Protein AF-A0A916JM74-F1 (afdb_monomer_lite)

Radius of gyration: 15.78 Å; chains: 1; bounding box: 37×36×41 Å

Organism: NCBI:txid2829795

Sequence (195 aa):
MSRADELILQVLNQLNLQNETFETKYNQINEIVNSLQAINNQAAIHQKTTGTISERLCEFGLQAAVPNFYKKIGNDWNWMADFSIYGHPFNLLISVKSFKAKERLIVSGSGNNLSPTIGWGLFNDPDEWTLDRVKSYLYRSFVAIYMPISLYTQLAQPVRELKNINGNLFIRDLGLFIQDLRKATQNNSIDISSI

Secondary structure (DSSP, 8-state):
--HHHHHHHHHHHHTT-TTS-HHHHHHTHHHHHHHHHHHHHHSPPPHHHHHHHHHHHHHHHHHHH-TTSEEEPPGGGTTT-SEEE-EESSPEEEEEE-TT-TTTSTTTS-S-TTS-EEEEE----GGG--HHHHHHHHTTTEEEEEE-HHHHTTS-HHHHT-B-TTSSBSEEEGGGHHHHHHHHEETTEEEGGG-

Foldseek 3Di:
DDPLVVLLCVLCVVVVNNPPALVVVLLCVLSSLVSSVVVCVVPNDDQVSQQVNQLVSVVSLCCLAQVPFKDQDDPVCVQAAGMWGAAPPAIEGEHTDGAPCLPSLLSNQQLDLNHAYEYEYAHDDLVSQDPVNLVSVLSSNYQAYEYAPVNLVVHDPSSQCDHHPLRHGRYYYSSCSNVQSNQQDDPSHGHSSSD

pLDDT: mean 91.26, std 9.62, range [53.03, 98.5]

Structure (mmCIF, N/CA/C/O backbone):
data_AF-A0A916JM74-F1
#
_entry.id   AF-A0A916JM74-F1
#
loop_
_atom_site.group_PDB
_atom_site.id
_atom_site.type_symbol
_atom_site.label_atom_id
_atom_site.label_alt_id
_atom_site.label_comp_id
_atom_site.label_asym_id
_atom_site.label_entity_id
_atom_site.label_seq_id
_atom_site.pdbx_PDB_ins_code
_atom_site.Cartn_x
_atom_site.Cartn_y
_atom_site.Cartn_z
_atom_site.occupancy
_atom_site.B_iso_or_equiv
_atom_site.auth_seq_id
_atom_site.auth_comp_id
_atom_site.auth_asym_id
_atom_site.auth_atom_id
_atom_site.pdbx_PDB_model_num
ATOM 1 N N . MET A 1 1 ? 22.106 6.476 -7.915 1.00 75.50 1 MET A N 1
ATOM 2 C CA . MET A 1 1 ? 20.739 6.077 -8.310 1.00 75.50 1 MET A CA 1
ATOM 3 C C . MET A 1 1 ? 20.672 4.562 -8.226 1.00 75.50 1 MET A C 1
ATOM 5 O O . MET A 1 1 ? 21.623 3.928 -8.664 1.00 75.50 1 MET A O 1
ATOM 9 N N . SER A 1 2 ? 19.673 3.984 -7.555 1.00 93.88 2 SER A N 1
ATOM 10 C CA . SER A 1 2 ? 19.576 2.524 -7.416 1.00 93.88 2 SER A CA 1
ATOM 11 C C . SER A 1 2 ? 18.920 1.890 -8.646 1.00 93.88 2 SER A C 1
ATOM 13 O O . SER A 1 2 ? 18.185 2.556 -9.372 1.00 93.88 2 SER A O 1
ATOM 15 N N . ARG A 1 3 ? 19.101 0.575 -8.838 1.00 95.00 3 ARG A N 1
ATOM 16 C CA . ARG A 1 3 ? 18.407 -0.172 -9.903 1.00 95.00 3 ARG A CA 1
ATOM 17 C C . ARG A 1 3 ? 16.878 -0.069 -9.806 1.00 95.00 3 ARG A C 1
ATOM 19 O O . ARG A 1 3 ? 16.193 -0.133 -10.819 1.00 95.00 3 ARG A O 1
ATOM 26 N N . ALA A 1 4 ? 16.341 0.074 -8.593 1.00 95.88 4 ALA A N 1
ATOM 27 C CA . ALA A 1 4 ? 14.913 0.294 -8.386 1.00 95.88 4 ALA A CA 1
ATOM 28 C C . ALA A 1 4 ? 14.480 1.665 -8.923 1.00 95.88 4 ALA A C 1
ATOM 30 O O . ALA A 1 4 ? 13.485 1.746 -9.636 1.00 95.88 4 ALA A O 1
ATOM 31 N N . ASP A 1 5 ? 15.260 2.713 -8.637 1.00 96.81 5 ASP A N 1
ATOM 32 C CA . ASP A 1 5 ? 14.980 4.072 -9.112 1.00 96.81 5 ASP A CA 1
ATOM 33 C C . ASP A 1 5 ? 15.064 4.155 -10.645 1.00 96.81 5 ASP A C 1
ATOM 35 O O . ASP A 1 5 ? 14.227 4.800 -11.266 1.00 96.81 5 ASP A O 1
ATOM 39 N N . GLU A 1 6 ? 16.018 3.452 -11.268 1.00 97.38 6 GLU A N 1
ATOM 40 C CA . GLU A 1 6 ? 16.124 3.345 -12.732 1.00 97.38 6 GLU A CA 1
ATOM 41 C C . GLU A 1 6 ? 14.874 2.727 -13.366 1.00 97.38 6 GLU A C 1
ATOM 43 O O . GLU A 1 6 ? 14.354 3.254 -14.346 1.00 97.38 6 GLU A O 1
ATOM 48 N N . LEU A 1 7 ? 14.386 1.614 -12.808 1.00 97.12 7 LEU A N 1
ATOM 49 C CA . LEU A 1 7 ? 13.206 0.915 -13.319 1.00 97.12 7 LEU A CA 1
ATOM 50 C C . LEU A 1 7 ? 11.933 1.744 -13.136 1.00 97.12 7 LEU A C 1
ATOM 52 O O . LEU A 1 7 ? 11.112 1.817 -14.048 1.00 97.12 7 LEU A O 1
ATOM 56 N N . ILE A 1 8 ? 11.784 2.403 -11.983 1.00 97.44 8 ILE A N 1
ATOM 57 C CA . ILE A 1 8 ? 10.672 3.329 -11.751 1.00 97.44 8 ILE A CA 1
ATOM 58 C C . ILE A 1 8 ? 10.752 4.487 -12.745 1.00 97.44 8 ILE A C 1
ATOM 60 O O . ILE A 1 8 ? 9.759 4.780 -13.399 1.00 97.44 8 ILE A O 1
ATOM 64 N N . LEU A 1 9 ? 11.917 5.117 -12.913 1.00 97.88 9 LEU A N 1
ATOM 65 C CA . LEU A 1 9 ? 12.088 6.228 -13.848 1.00 97.88 9 LEU A CA 1
ATOM 66 C C . LEU A 1 9 ? 11.805 5.808 -15.296 1.00 97.88 9 LEU A C 1
ATOM 68 O O . LEU A 1 9 ? 11.163 6.557 -16.028 1.00 97.88 9 LEU A O 1
ATOM 72 N N . GLN A 1 10 ? 12.230 4.609 -15.701 1.00 97.56 10 GLN A N 1
ATOM 73 C CA . GLN A 1 10 ? 11.907 4.041 -17.009 1.00 97.56 10 GLN A CA 1
ATOM 74 C C . GLN A 1 10 ? 10.389 3.964 -17.221 1.00 97.56 10 GLN A C 1
ATOM 76 O O . GLN A 1 10 ? 9.899 4.457 -18.236 1.00 97.56 10 GLN A O 1
ATOM 81 N N . VAL A 1 11 ? 9.650 3.393 -16.266 1.00 98.06 11 VAL A N 1
ATOM 82 C CA . VAL A 1 11 ? 8.184 3.271 -16.348 1.00 98.06 11 VAL A CA 1
ATOM 83 C C . VAL A 1 11 ? 7.506 4.640 -16.309 1.00 98.06 11 VAL A C 1
ATOM 85 O O . VAL A 1 11 ? 6.616 4.908 -17.109 1.00 98.06 11 VAL A O 1
ATOM 88 N N . LEU A 1 12 ? 7.954 5.546 -15.436 1.00 98.31 12 LEU A N 1
ATOM 89 C CA . LEU A 1 12 ? 7.408 6.900 -15.369 1.00 98.31 12 LEU A CA 1
ATOM 90 C C . LEU A 1 12 ? 7.616 7.659 -16.683 1.00 98.31 12 LEU A C 1
ATOM 92 O O . LEU A 1 12 ? 6.696 8.330 -17.127 1.00 98.31 12 LEU A O 1
ATOM 96 N N . ASN A 1 13 ? 8.773 7.528 -17.336 1.00 98.06 13 ASN A N 1
ATOM 97 C CA . ASN A 1 13 ? 9.007 8.133 -18.650 1.00 98.06 13 ASN A CA 1
ATOM 98 C C . ASN A 1 13 ? 8.090 7.538 -19.728 1.00 98.06 13 ASN A C 1
ATOM 100 O O . ASN A 1 13 ? 7.541 8.284 -20.531 1.00 98.06 13 ASN A O 1
ATOM 104 N N . GLN A 1 14 ? 7.896 6.215 -19.740 1.00 97.69 14 GLN A N 1
ATOM 105 C CA . GLN A 1 14 ? 6.992 5.547 -20.689 1.00 97.69 14 GLN A CA 1
ATOM 106 C C . GLN A 1 14 ? 5.544 6.036 -20.555 1.00 97.69 14 GLN A C 1
ATOM 108 O O . GLN A 1 14 ? 4.843 6.159 -21.557 1.00 97.69 14 GLN A O 1
ATOM 113 N N . LEU A 1 15 ? 5.116 6.341 -19.329 1.00 97.69 15 LEU A N 1
ATOM 114 C CA . LEU A 1 15 ? 3.778 6.844 -19.020 1.00 97.69 15 LEU A CA 1
ATOM 115 C C . LEU A 1 15 ? 3.678 8.382 -19.037 1.00 97.69 15 LEU A C 1
ATOM 117 O O . LEU A 1 15 ? 2.602 8.914 -18.787 1.00 97.69 15 LEU A O 1
ATOM 121 N N . ASN A 1 16 ? 4.765 9.103 -19.341 1.00 97.94 16 ASN A N 1
ATOM 122 C CA . ASN A 1 16 ? 4.858 10.571 -19.277 1.00 97.94 16 ASN A CA 1
ATOM 123 C C . ASN A 1 16 ? 4.548 11.168 -17.886 1.00 97.94 16 ASN A C 1
ATOM 125 O O . ASN A 1 16 ? 3.921 12.216 -17.768 1.00 97.94 16 ASN A O 1
ATOM 129 N N . LEU A 1 17 ? 4.992 10.499 -16.819 1.00 97.81 17 LEU A N 1
ATOM 130 C CA . LEU A 1 17 ? 4.732 10.852 -15.419 1.00 97.81 17 LEU A CA 1
ATOM 131 C C . LEU A 1 17 ? 5.974 11.334 -14.655 1.00 97.81 17 LEU A C 1
ATOM 133 O O . LEU A 1 17 ? 5.890 11.615 -13.465 1.00 97.81 17 LEU A O 1
ATOM 137 N N . GLN A 1 18 ? 7.157 11.403 -15.263 1.00 96.31 18 GLN A N 1
ATOM 138 C CA . GLN A 1 18 ? 8.419 11.650 -14.554 1.00 96.31 18 GLN A CA 1
ATOM 139 C C . GLN A 1 18 ? 8.440 12.976 -13.776 1.00 96.31 18 GLN A C 1
ATOM 141 O O . GLN A 1 18 ? 8.861 13.004 -12.614 1.00 96.31 18 GLN A O 1
ATOM 146 N N . ASN A 1 19 ? 7.900 14.038 -14.379 1.00 96.50 19 ASN A N 1
ATOM 147 C CA . ASN A 1 19 ? 7.868 15.392 -13.813 1.00 96.50 19 ASN A CA 1
ATOM 148 C C . ASN A 1 19 ? 6.568 15.700 -13.061 1.00 96.50 19 ASN A C 1
ATOM 150 O O . ASN A 1 19 ? 6.397 16.803 -12.550 1.00 96.50 19 ASN A O 1
ATOM 154 N N . GLU A 1 20 ? 5.662 14.730 -12.986 1.00 98.31 20 GLU A N 1
ATOM 155 C CA . GLU A 1 20 ? 4.368 14.899 -12.347 1.00 98.31 20 GLU A CA 1
ATOM 156 C C . GLU A 1 20 ? 4.456 14.849 -10.816 1.00 98.31 20 GLU A C 1
ATOM 158 O O . GLU A 1 20 ? 5.420 14.340 -10.220 1.00 98.31 20 GLU A O 1
ATOM 163 N N . THR A 1 21 ? 3.405 15.359 -10.172 1.00 98.25 21 THR A N 1
ATOM 164 C CA . THR A 1 21 ? 3.245 15.304 -8.713 1.00 98.25 21 THR A CA 1
ATOM 165 C C . THR A 1 21 ? 3.136 13.859 -8.212 1.00 98.25 21 THR A C 1
ATOM 167 O O . THR A 1 21 ? 2.780 12.947 -8.961 1.00 98.25 21 THR A O 1
ATOM 170 N N . PHE A 1 22 ? 3.413 13.629 -6.923 1.00 98.25 22 PHE A N 1
ATOM 171 C CA . PHE A 1 22 ? 3.208 12.309 -6.314 1.00 98.25 22 PHE A CA 1
ATOM 172 C C . PHE A 1 22 ? 1.753 11.842 -6.403 1.00 98.25 22 PHE A C 1
ATOM 174 O O . PHE A 1 22 ? 1.513 10.656 -6.603 1.00 98.25 22 PHE A O 1
ATOM 181 N N . GLU A 1 23 ? 0.795 12.768 -6.322 1.00 97.88 23 GLU A N 1
ATOM 182 C CA . GLU A 1 23 ? -0.625 12.463 -6.481 1.00 97.88 23 GLU A CA 1
ATOM 183 C C . GLU A 1 23 ? -0.943 11.989 -7.899 1.00 97.88 23 GLU A C 1
ATOM 185 O O . GLU A 1 23 ? -1.494 10.905 -8.063 1.00 97.88 23 GLU A O 1
ATOM 190 N N . THR A 1 24 ? -0.518 12.724 -8.931 1.00 98.19 24 THR A N 1
ATOM 191 C CA . THR A 1 24 ? -0.707 12.302 -10.328 1.00 98.19 24 THR A CA 1
ATOM 192 C C . THR A 1 24 ? -0.053 10.941 -10.592 1.00 98.19 24 THR A C 1
ATOM 194 O O . THR A 1 24 ? -0.671 10.068 -11.200 1.00 98.19 24 THR A O 1
ATOM 197 N N . LYS A 1 25 ? 1.176 10.728 -10.096 1.00 98.44 25 LYS A N 1
ATOM 198 C CA . LYS A 1 25 ? 1.887 9.443 -10.207 1.00 98.44 25 LYS A CA 1
ATOM 199 C C . LYS A 1 25 ? 1.095 8.312 -9.557 1.00 98.44 25 LYS A C 1
ATOM 201 O O . LYS A 1 25 ? 0.916 7.263 -10.165 1.00 98.44 25 LYS A O 1
ATOM 206 N N . TYR A 1 26 ? 0.605 8.516 -8.337 1.00 98.31 26 TYR A N 1
ATOM 207 C CA . TYR A 1 26 ? -0.115 7.479 -7.604 1.00 98.31 26 TYR A CA 1
ATOM 208 C C . TYR A 1 26 ? -1.525 7.227 -8.148 1.00 98.31 26 TYR A C 1
ATOM 210 O O . TYR A 1 26 ? -1.990 6.094 -8.137 1.00 98.31 26 TYR A O 1
ATOM 218 N N . ASN A 1 27 ? -2.188 8.233 -8.718 1.00 97.31 27 ASN A N 1
ATOM 219 C CA . ASN A 1 27 ? -3.451 8.033 -9.435 1.00 97.31 27 ASN A CA 1
ATOM 220 C C . ASN A 1 27 ? -3.286 7.094 -10.647 1.00 97.31 27 ASN A C 1
ATOM 222 O O . ASN A 1 27 ? -4.260 6.503 -11.102 1.00 97.31 27 ASN A O 1
ATOM 226 N N . GLN A 1 28 ? -2.055 6.916 -11.139 1.00 97.88 28 GLN A N 1
ATOM 227 C CA . GLN A 1 28 ? -1.678 5.954 -12.180 1.00 97.88 28 GLN A CA 1
ATOM 228 C C . GLN A 1 28 ? -0.996 4.693 -11.613 1.00 97.88 28 GLN A C 1
ATOM 230 O O . GLN A 1 28 ? -0.333 3.964 -12.352 1.00 97.88 28 GLN A O 1
ATOM 235 N N . ILE A 1 29 ? -1.139 4.402 -10.310 1.00 97.62 29 ILE A N 1
ATOM 236 C CA . ILE A 1 29 ? -0.430 3.293 -9.649 1.00 97.62 29 ILE A CA 1
ATOM 237 C C . ILE A 1 29 ? -0.682 1.950 -10.335 1.00 97.62 29 ILE A C 1
ATOM 239 O O . ILE A 1 29 ? 0.254 1.173 -10.499 1.00 97.62 29 ILE A O 1
ATOM 243 N N . ASN A 1 30 ? -1.906 1.692 -10.798 1.00 95.06 30 ASN A N 1
ATOM 244 C CA . ASN A 1 30 ? -2.247 0.439 -11.469 1.00 95.06 30 ASN A CA 1
ATOM 245 C C . ASN A 1 30 ? -1.482 0.273 -12.795 1.00 95.06 30 ASN A C 1
ATOM 247 O O . ASN A 1 30 ? -0.903 -0.786 -13.030 1.00 95.06 30 ASN A O 1
ATOM 251 N N . GLU A 1 31 ? -1.372 1.328 -13.608 1.00 97.00 31 GLU A N 1
ATOM 252 C CA . GLU A 1 31 ? -0.598 1.306 -14.860 1.00 97.00 31 GLU A CA 1
ATOM 253 C C . GLU A 1 31 ? 0.909 1.174 -14.608 1.00 97.00 31 GLU A C 1
ATOM 255 O O . GLU A 1 31 ? 1.606 0.410 -15.287 1.00 97.00 31 GLU A O 1
ATOM 260 N N . ILE A 1 32 ? 1.417 1.856 -13.578 1.00 97.38 32 ILE A N 1
ATOM 261 C CA . ILE A 1 32 ? 2.814 1.737 -13.144 1.00 97.38 32 ILE A CA 1
ATOM 262 C C . ILE A 1 32 ? 3.117 0.294 -12.717 1.00 97.38 32 ILE A C 1
ATOM 264 O O . ILE A 1 32 ? 4.115 -0.287 -13.148 1.00 97.38 32 ILE A O 1
ATOM 268 N N . VAL A 1 33 ? 2.258 -0.306 -11.889 1.00 94.81 33 VAL A N 1
ATOM 269 C CA . VAL A 1 33 ? 2.426 -1.678 -11.389 1.00 94.81 33 VAL A CA 1
ATOM 270 C C . VAL A 1 33 ? 2.343 -2.692 -12.525 1.00 94.81 33 VAL A C 1
ATOM 272 O O . VAL A 1 33 ? 3.212 -3.560 -12.607 1.00 94.81 33 VAL A O 1
ATOM 275 N N . ASN A 1 34 ? 1.376 -2.555 -13.434 1.00 93.69 34 ASN A N 1
ATOM 276 C CA . ASN A 1 34 ? 1.253 -3.416 -14.612 1.00 93.69 34 ASN A CA 1
ATOM 277 C C . ASN A 1 34 ? 2.518 -3.355 -15.485 1.00 93.69 34 ASN A C 1
ATOM 279 O O . ASN A 1 34 ? 3.042 -4.392 -15.895 1.00 93.69 34 ASN A O 1
ATOM 283 N N . SER A 1 35 ? 3.061 -2.155 -15.705 1.00 95.44 35 SER A N 1
ATOM 284 C CA . SER A 1 35 ? 4.291 -1.954 -16.482 1.00 95.44 35 SER A CA 1
ATOM 285 C C . SER A 1 35 ? 5.512 -2.589 -15.804 1.00 95.44 35 SER A C 1
ATOM 287 O O . SER A 1 35 ? 6.297 -3.290 -16.444 1.00 95.44 35 SER A O 1
ATOM 289 N N . LEU A 1 36 ? 5.653 -2.424 -14.484 1.00 94.25 36 LEU A N 1
ATOM 290 C CA . LEU A 1 36 ? 6.717 -3.067 -13.703 1.00 94.25 36 LEU A CA 1
ATOM 291 C C . LEU A 1 36 ? 6.589 -4.595 -13.696 1.00 94.25 36 LEU A C 1
ATOM 293 O O . LEU A 1 36 ? 7.597 -5.300 -13.769 1.00 94.25 36 LEU A O 1
ATOM 297 N N . GLN A 1 37 ? 5.365 -5.120 -13.632 1.00 90.56 37 GLN A N 1
ATOM 298 C CA . GLN A 1 37 ? 5.108 -6.553 -13.702 1.00 90.56 37 GLN A CA 1
ATOM 299 C C . GLN A 1 37 ? 5.440 -7.114 -15.088 1.00 90.56 37 GLN A C 1
ATOM 301 O O . GLN A 1 37 ? 6.043 -8.182 -15.171 1.00 90.56 37 GLN A O 1
ATOM 306 N N . ALA A 1 38 ? 5.135 -6.387 -16.167 1.00 92.38 38 ALA A N 1
ATOM 307 C CA . ALA A 1 38 ? 5.537 -6.765 -17.520 1.00 92.38 38 ALA A CA 1
ATOM 308 C C . ALA A 1 38 ? 7.067 -6.862 -17.649 1.00 92.38 38 ALA A C 1
ATOM 310 O O . ALA A 1 38 ? 7.573 -7.867 -18.152 1.00 92.38 38 ALA A O 1
ATOM 311 N N . ILE A 1 39 ? 7.807 -5.886 -17.108 1.00 93.06 39 ILE A N 1
ATOM 312 C CA . ILE A 1 39 ? 9.278 -5.932 -17.051 1.00 93.06 39 ILE A CA 1
ATOM 313 C C . ILE A 1 39 ? 9.748 -7.157 -16.254 1.00 93.06 39 ILE A C 1
ATOM 315 O O . ILE A 1 39 ? 10.606 -7.904 -16.720 1.00 93.06 39 ILE A O 1
ATOM 319 N N . ASN A 1 40 ? 9.160 -7.403 -15.080 1.00 90.75 40 ASN A N 1
ATOM 320 C CA . ASN A 1 40 ? 9.515 -8.537 -14.226 1.00 90.75 40 ASN A CA 1
ATOM 321 C C . ASN A 1 40 ? 9.223 -9.904 -14.869 1.00 90.75 40 ASN A C 1
ATOM 323 O O . ASN A 1 40 ? 9.937 -10.870 -14.606 1.00 90.75 40 ASN A O 1
ATOM 327 N N . ASN A 1 41 ? 8.184 -9.994 -15.702 1.00 89.00 41 ASN A N 1
ATOM 328 C CA . ASN A 1 41 ? 7.829 -11.211 -16.429 1.00 89.00 41 ASN A CA 1
ATOM 329 C C . ASN A 1 41 ? 8.780 -11.480 -17.605 1.00 89.00 41 ASN A C 1
ATOM 331 O O . ASN A 1 41 ? 9.043 -12.639 -17.913 1.00 89.00 41 ASN A O 1
ATOM 335 N N . GLN A 1 42 ? 9.304 -10.431 -18.246 1.00 91.75 42 GLN A N 1
ATOM 336 C CA . GLN A 1 42 ? 10.302 -10.556 -19.315 1.00 91.75 42 GLN A CA 1
ATOM 337 C C . GLN A 1 42 ? 11.685 -10.914 -18.764 1.00 91.75 42 GLN A C 1
ATOM 339 O O . GLN A 1 42 ? 12.374 -11.773 -19.310 1.00 91.75 42 GLN A O 1
ATOM 344 N N . ALA A 1 43 ? 12.089 -10.263 -17.674 1.00 90.62 43 ALA A N 1
ATOM 345 C CA . ALA A 1 43 ? 13.342 -10.521 -16.986 1.00 90.62 43 ALA A CA 1
ATOM 346 C C . ALA A 1 43 ? 13.136 -10.361 -15.479 1.00 90.62 43 ALA A C 1
ATOM 348 O O . ALA A 1 43 ? 12.915 -9.254 -14.984 1.00 90.62 43 ALA A O 1
ATOM 349 N N . ALA A 1 44 ? 13.231 -11.477 -14.751 1.00 89.19 44 ALA A N 1
ATOM 350 C CA . ALA A 1 44 ? 12.992 -11.505 -13.315 1.00 89.19 44 ALA A CA 1
ATOM 351 C C . ALA A 1 44 ? 13.844 -10.452 -12.588 1.00 89.19 44 ALA A C 1
ATOM 353 O O . ALA A 1 44 ? 15.077 -10.491 -12.603 1.00 89.19 44 ALA A O 1
ATOM 354 N N . ILE A 1 45 ? 13.175 -9.512 -11.922 1.00 90.12 45 ILE A N 1
ATOM 355 C CA . ILE A 1 45 ? 13.816 -8.467 -11.133 1.00 90.12 45 ILE A CA 1
ATOM 356 C C . ILE A 1 45 ? 14.281 -9.087 -9.815 1.00 90.12 45 ILE A C 1
ATOM 358 O O . ILE A 1 45 ? 13.543 -9.802 -9.133 1.00 90.12 45 ILE A O 1
ATOM 362 N N . HIS A 1 46 ? 15.518 -8.785 -9.422 1.00 90.12 46 HIS A N 1
ATOM 363 C CA . HIS A 1 46 ? 16.086 -9.287 -8.176 1.00 90.12 46 HIS A CA 1
ATOM 364 C C . HIS A 1 46 ? 15.221 -8.907 -6.955 1.00 90.12 46 HIS A C 1
ATOM 366 O O . HIS A 1 46 ? 14.740 -7.777 -6.844 1.00 90.12 46 HIS A O 1
ATOM 372 N N . GLN A 1 47 ? 15.068 -9.823 -5.989 1.00 85.94 47 GLN A N 1
ATOM 373 C CA . GLN A 1 47 ? 14.139 -9.661 -4.860 1.00 85.94 47 GLN A CA 1
ATOM 374 C C . GLN A 1 47 ? 14.354 -8.350 -4.087 1.00 85.94 47 GLN A C 1
ATOM 376 O O . GLN A 1 47 ? 13.390 -7.632 -3.826 1.00 85.94 47 GLN A O 1
ATOM 381 N N . LYS A 1 48 ? 15.608 -7.997 -3.770 1.00 88.00 48 LYS A N 1
ATOM 382 C CA . LYS A 1 48 ? 15.927 -6.726 -3.089 1.00 88.00 48 LYS A CA 1
ATOM 383 C C . LYS A 1 48 ? 15.423 -5.509 -3.873 1.00 88.00 48 LYS A C 1
ATOM 385 O O . LYS A 1 48 ? 14.839 -4.608 -3.287 1.00 88.00 48 LYS A O 1
ATOM 390 N N . THR A 1 49 ? 15.578 -5.524 -5.196 1.00 93.25 49 THR A N 1
ATOM 391 C CA . THR A 1 49 ? 15.110 -4.454 -6.082 1.00 93.25 49 THR A CA 1
ATOM 392 C C . THR A 1 49 ? 13.586 -4.363 -6.075 1.00 93.25 49 THR A C 1
ATOM 394 O O . THR A 1 49 ? 13.057 -3.265 -5.958 1.00 93.25 49 THR A O 1
ATOM 397 N N . THR A 1 50 ? 12.865 -5.491 -6.108 1.00 91.88 50 THR A N 1
ATOM 398 C CA . THR A 1 50 ? 11.391 -5.474 -6.002 1.00 91.88 50 THR A CA 1
ATOM 399 C C . THR A 1 50 ? 10.886 -4.937 -4.659 1.00 91.88 50 THR A C 1
ATOM 401 O O . THR A 1 50 ? 9.846 -4.282 -4.621 1.00 91.88 50 THR A O 1
ATOM 404 N N . GLY A 1 51 ? 11.621 -5.183 -3.566 1.00 91.69 51 GLY A N 1
ATOM 405 C CA . GLY A 1 51 ? 11.327 -4.612 -2.248 1.00 91.69 51 GLY A CA 1
ATOM 406 C C . GLY A 1 51 ? 11.447 -3.092 -2.265 1.00 91.69 51 GLY A C 1
ATOM 407 O O . GLY A 1 51 ? 10.475 -2.398 -1.986 1.00 91.69 51 GLY A O 1
ATOM 408 N N . THR A 1 52 ? 12.589 -2.577 -2.730 1.00 94.25 52 THR A N 1
ATOM 409 C CA . THR A 1 52 ? 12.811 -1.130 -2.860 1.00 94.25 52 THR A CA 1
ATOM 410 C C . THR A 1 52 ? 11.805 -0.464 -3.801 1.00 94.25 52 THR A C 1
ATOM 412 O O . THR A 1 52 ? 11.327 0.621 -3.493 1.00 94.25 52 THR A O 1
ATOM 415 N N . ILE A 1 53 ? 11.432 -1.108 -4.916 1.00 95.81 53 ILE A N 1
ATOM 416 C CA . ILE A 1 53 ? 10.375 -0.600 -5.805 1.00 95.81 53 ILE A CA 1
ATOM 417 C C . ILE A 1 53 ? 9.058 -0.444 -5.037 1.00 95.81 53 ILE A C 1
ATOM 419 O O . ILE A 1 53 ? 8.433 0.609 -5.096 1.00 95.81 53 ILE A O 1
ATOM 423 N N . SER A 1 54 ? 8.660 -1.473 -4.287 1.00 95.44 54 SER A N 1
ATOM 424 C CA . SER A 1 54 ? 7.404 -1.463 -3.528 1.00 95.44 54 SER A CA 1
ATOM 425 C C . SER A 1 54 ? 7.401 -0.355 -2.469 1.00 95.44 54 SER A C 1
ATOM 427 O O . SER A 1 54 ? 6.421 0.374 -2.356 1.00 95.44 54 SER A O 1
ATOM 429 N N . GLU A 1 55 ? 8.511 -0.169 -1.744 1.00 95.88 55 GLU A N 1
ATOM 430 C CA . GLU A 1 55 ? 8.657 0.919 -0.764 1.00 95.88 55 GLU A CA 1
ATOM 431 C C . GLU A 1 55 ? 8.503 2.296 -1.413 1.00 95.88 55 GLU A C 1
ATOM 433 O O . GLU A 1 55 ? 7.786 3.141 -0.884 1.00 95.88 55 GLU A O 1
ATOM 438 N N . ARG A 1 56 ? 9.131 2.518 -2.574 1.00 97.38 56 ARG A N 1
ATOM 439 C CA . ARG A 1 56 ? 9.056 3.796 -3.300 1.00 97.38 56 ARG A CA 1
ATOM 440 C C . ARG A 1 56 ? 7.648 4.106 -3.783 1.00 97.38 56 ARG A C 1
ATOM 442 O O . ARG A 1 56 ? 7.197 5.240 -3.658 1.00 97.38 56 ARG A O 1
ATOM 449 N N . LEU A 1 57 ? 6.945 3.105 -4.305 1.00 97.88 57 LEU A N 1
ATOM 450 C CA . LEU A 1 57 ? 5.566 3.280 -4.747 1.00 97.88 57 LEU A CA 1
ATOM 451 C C . LEU A 1 57 ? 4.620 3.536 -3.569 1.00 97.88 57 LEU A C 1
ATOM 453 O O . LEU A 1 57 ? 3.772 4.417 -3.664 1.00 97.88 57 LEU A O 1
ATOM 457 N N . CYS A 1 58 ? 4.793 2.841 -2.441 1.00 98.19 58 CYS A N 1
ATOM 458 C CA . CYS A 1 58 ? 4.059 3.149 -1.212 1.00 98.19 58 CYS A CA 1
ATOM 459 C C . CYS A 1 58 ? 4.327 4.592 -0.749 1.00 98.19 58 CYS A C 1
ATOM 461 O O . CYS A 1 58 ? 3.396 5.326 -0.417 1.00 98.19 58 CYS A O 1
ATOM 463 N N . GLU A 1 59 ? 5.592 5.019 -0.771 1.00 98.19 59 GLU A N 1
ATOM 464 C CA . GLU A 1 59 ? 6.018 6.365 -0.379 1.00 98.19 59 GLU A CA 1
ATOM 465 C C . GLU A 1 59 ? 5.420 7.457 -1.279 1.00 98.19 59 GLU A C 1
ATOM 467 O O . GLU A 1 59 ? 5.088 8.525 -0.773 1.00 98.19 59 GLU A O 1
ATOM 472 N N . PHE A 1 60 ? 5.181 7.196 -2.572 1.00 98.31 60 PHE A N 1
ATOM 473 C CA . PHE A 1 60 ? 4.430 8.127 -3.429 1.00 98.31 60 PHE A CA 1
ATOM 474 C C . PHE A 1 60 ? 3.027 8.399 -2.869 1.00 98.31 60 PHE A C 1
ATOM 476 O O . PHE A 1 60 ? 2.602 9.551 -2.811 1.00 98.31 60 PHE A O 1
ATOM 483 N N . GLY A 1 61 ? 2.331 7.361 -2.397 1.00 98.31 61 GLY A N 1
ATOM 484 C CA . GLY A 1 61 ? 1.013 7.507 -1.777 1.00 98.31 61 GLY A CA 1
ATOM 485 C C . GLY A 1 61 ? 1.071 8.302 -0.474 1.00 98.31 61 GLY A C 1
ATOM 486 O O . GLY A 1 61 ? 0.239 9.175 -0.240 1.00 98.31 61 GLY A O 1
ATOM 487 N N . LEU A 1 62 ? 2.098 8.065 0.345 1.00 98.50 62 LEU A N 1
ATOM 488 C CA . LEU A 1 62 ? 2.308 8.790 1.604 1.00 98.50 62 LEU A CA 1
ATOM 489 C C . LEU A 1 62 ? 2.639 10.267 1.388 1.00 98.50 62 LEU A C 1
ATOM 491 O O . LEU A 1 62 ? 2.057 11.123 2.052 1.00 98.50 62 LEU A O 1
ATOM 495 N N . GLN A 1 63 ? 3.514 10.569 0.429 1.00 98.38 63 GLN A N 1
ATOM 496 C CA . GLN A 1 63 ? 3.832 11.937 0.017 1.00 98.38 63 GLN A CA 1
ATOM 497 C C . GLN A 1 63 ? 2.601 12.675 -0.526 1.00 98.38 63 GLN A C 1
ATOM 499 O O . GLN A 1 63 ? 2.456 13.873 -0.304 1.00 98.38 63 GLN A O 1
ATOM 504 N N . ALA A 1 64 ? 1.700 11.975 -1.216 1.00 98.12 64 ALA A N 1
ATOM 505 C CA . ALA A 1 64 ? 0.472 12.567 -1.736 1.00 98.12 64 ALA A CA 1
ATOM 506 C C . ALA A 1 64 ? -0.615 12.763 -0.660 1.00 98.12 64 ALA A C 1
ATOM 508 O O . ALA A 1 64 ? -1.360 13.744 -0.704 1.00 98.12 64 ALA A O 1
ATOM 509 N N . ALA A 1 65 ? -0.742 11.836 0.294 1.00 97.69 65 ALA A N 1
ATOM 510 C CA . ALA A 1 65 ? -1.843 11.829 1.256 1.00 97.69 65 ALA A CA 1
ATOM 511 C C . ALA A 1 65 ? -1.519 12.536 2.578 1.00 97.69 65 ALA A C 1
ATOM 513 O O . ALA A 1 65 ? -2.335 13.311 3.071 1.00 97.69 65 ALA A O 1
ATOM 514 N N . VAL A 1 66 ? -0.353 12.253 3.164 1.00 97.25 66 VAL A N 1
ATOM 515 C CA . VAL A 1 66 ? -0.018 12.591 4.559 1.00 97.25 66 VAL A CA 1
ATOM 516 C C . VAL A 1 66 ? 1.422 13.107 4.730 1.00 97.25 66 VAL A C 1
ATOM 518 O O . VAL A 1 66 ? 2.093 12.729 5.693 1.00 97.25 66 VAL A O 1
ATOM 521 N N . PRO A 1 67 ? 1.934 13.993 3.849 1.00 96.50 67 PRO A N 1
ATOM 522 C CA . PRO A 1 67 ? 3.369 14.291 3.738 1.00 96.50 67 PRO A CA 1
ATOM 523 C C . PRO A 1 67 ? 4.027 14.794 5.030 1.00 96.50 67 PRO A C 1
ATOM 525 O O . PRO A 1 67 ? 5.228 14.624 5.219 1.00 96.50 67 PRO A O 1
ATOM 528 N N . ASN A 1 68 ? 3.247 15.397 5.929 1.00 95.19 68 ASN A N 1
ATOM 529 C CA . ASN A 1 68 ? 3.757 16.075 7.119 1.00 95.19 68 ASN A CA 1
ATOM 530 C C . ASN A 1 68 ? 3.831 15.189 8.371 1.00 95.19 68 ASN A C 1
ATOM 532 O O . ASN A 1 68 ? 4.387 15.622 9.378 1.00 95.19 68 ASN A O 1
ATOM 536 N N . PHE A 1 69 ? 3.248 13.986 8.356 1.00 94.50 69 PHE A N 1
ATOM 537 C CA . PHE A 1 69 ? 3.109 13.181 9.576 1.00 94.50 69 PHE A CA 1
ATOM 538 C C . PHE A 1 69 ? 3.277 11.673 9.362 1.00 94.50 69 PHE A C 1
ATOM 540 O O . PHE A 1 69 ? 2.810 10.871 10.171 1.00 94.50 69 PHE A O 1
ATOM 547 N N . TYR A 1 70 ? 4.024 11.282 8.326 1.00 97.00 70 TYR A N 1
ATOM 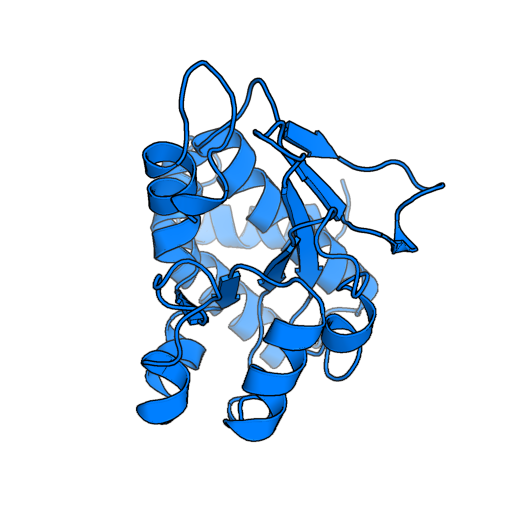548 C CA . TYR A 1 70 ? 4.583 9.937 8.212 1.00 97.00 70 TYR A CA 1
ATOM 549 C C . TYR A 1 70 ? 6.110 9.951 8.358 1.00 97.00 70 TYR A C 1
ATOM 551 O O . TYR A 1 70 ? 6.769 10.974 8.166 1.00 97.00 70 TYR A O 1
ATOM 559 N N . LYS A 1 71 ? 6.688 8.804 8.713 1.00 95.81 71 LYS A N 1
ATOM 560 C CA . LYS A 1 71 ? 8.134 8.588 8.779 1.00 95.81 71 LYS A CA 1
ATOM 561 C C . LYS A 1 71 ? 8.492 7.231 8.200 1.00 95.81 71 LYS A C 1
ATOM 563 O O . LYS A 1 71 ? 7.784 6.250 8.416 1.00 95.81 71 LYS A O 1
ATOM 568 N N . LYS A 1 72 ? 9.638 7.163 7.521 1.00 95.38 72 LYS A N 1
ATOM 569 C CA . LYS A 1 72 ? 10.301 5.885 7.252 1.00 95.38 72 LYS A CA 1
ATOM 570 C C . LYS A 1 72 ? 10.885 5.346 8.556 1.00 95.38 72 LYS A C 1
ATOM 572 O O . LYS A 1 72 ? 11.531 6.089 9.298 1.00 95.38 72 LYS A O 1
ATOM 577 N N . ILE A 1 73 ? 10.650 4.073 8.841 1.00 92.06 73 ILE A N 1
ATOM 578 C CA . ILE A 1 73 ? 11.179 3.422 10.037 1.00 92.06 73 ILE A CA 1
ATOM 579 C C . ILE A 1 73 ? 12.666 3.108 9.823 1.00 92.06 73 ILE A C 1
ATOM 581 O O . ILE A 1 73 ? 13.085 2.679 8.748 1.00 92.06 73 ILE A O 1
ATOM 585 N N . GLY A 1 74 ? 13.483 3.388 10.841 1.00 86.25 74 GLY A N 1
ATOM 586 C CA . GLY A 1 74 ? 14.925 3.145 10.800 1.00 86.25 74 GLY A CA 1
ATOM 587 C C . GLY A 1 74 ? 15.276 1.655 10.806 1.00 86.25 74 GLY A C 1
ATOM 588 O O . GLY A 1 74 ? 14.471 0.812 11.198 1.00 86.25 74 GLY A O 1
ATOM 589 N N . ASN A 1 75 ? 16.511 1.332 10.417 1.00 82.44 75 ASN A N 1
ATOM 590 C CA . ASN A 1 75 ? 16.976 -0.054 10.278 1.00 82.44 75 ASN A CA 1
ATOM 591 C C . ASN A 1 75 ? 16.854 -0.886 11.565 1.00 82.44 75 ASN A C 1
ATOM 593 O O . ASN A 1 75 ? 16.618 -2.085 11.472 1.00 82.44 75 ASN A O 1
ATOM 597 N N . ASP A 1 76 ? 16.948 -0.261 12.739 1.00 84.38 76 ASP A N 1
ATOM 598 C CA . ASP A 1 76 ? 16.833 -0.947 14.036 1.00 84.38 76 ASP A CA 1
ATOM 599 C C . ASP A 1 76 ? 15.424 -1.517 14.294 1.00 84.38 76 ASP A C 1
ATOM 601 O O . ASP A 1 76 ? 15.240 -2.421 15.109 1.00 84.38 76 ASP A O 1
ATOM 605 N N . TRP A 1 77 ? 14.421 -1.006 13.574 1.00 80.75 77 TRP A N 1
ATOM 606 C CA . TRP A 1 77 ? 13.003 -1.322 13.753 1.00 80.75 77 TRP A CA 1
ATOM 607 C C . TRP A 1 77 ? 12.344 -1.844 12.468 1.00 80.75 77 TRP A C 1
ATOM 609 O O . TRP A 1 77 ? 11.123 -1.983 12.411 1.00 80.75 77 TRP A O 1
ATOM 619 N N . ASN A 1 78 ? 13.133 -2.162 11.435 1.00 75.31 78 ASN A N 1
ATOM 620 C CA . ASN A 1 78 ? 12.634 -2.620 10.130 1.00 75.31 78 ASN A CA 1
ATOM 621 C C . ASN A 1 78 ? 11.888 -3.967 10.185 1.00 75.31 78 ASN A C 1
ATOM 623 O O . ASN A 1 78 ? 11.150 -4.313 9.266 1.00 75.31 78 ASN A O 1
ATOM 627 N N . TRP A 1 79 ? 12.060 -4.724 11.270 1.00 76.06 79 TRP A N 1
ATOM 628 C CA . TRP A 1 79 ? 11.315 -5.949 11.541 1.00 76.06 79 TRP A CA 1
ATOM 629 C C . TRP A 1 79 ? 9.844 -5.672 11.882 1.00 76.06 79 TRP A C 1
ATOM 631 O O . TRP A 1 79 ? 9.017 -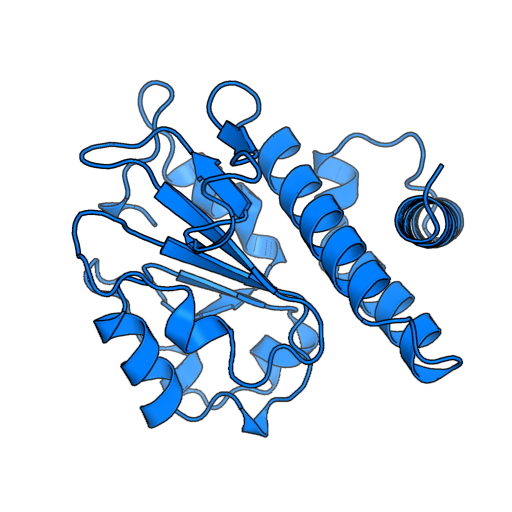6.570 11.752 1.00 76.06 79 TRP A O 1
ATOM 641 N N . MET A 1 80 ? 9.518 -4.446 12.308 1.00 79.12 80 MET A N 1
ATOM 642 C CA . MET A 1 80 ? 8.178 -4.049 12.734 1.00 79.12 80 MET A CA 1
ATOM 643 C C . MET A 1 80 ? 7.338 -3.520 11.565 1.00 79.12 80 MET A C 1
ATOM 645 O O . MET A 1 80 ? 6.201 -3.944 11.384 1.00 79.12 80 MET A O 1
ATOM 649 N N . ALA A 1 81 ? 7.879 -2.588 10.778 1.00 89.56 81 ALA A N 1
ATOM 650 C CA . ALA A 1 81 ? 7.223 -1.997 9.610 1.00 89.56 81 ALA A CA 1
ATOM 651 C C . ALA A 1 81 ? 8.225 -1.175 8.779 1.00 89.56 81 ALA A C 1
ATOM 653 O O . ALA A 1 81 ? 9.351 -0.928 9.212 1.00 89.56 81 ALA A O 1
ATOM 654 N N . ASP A 1 82 ? 7.797 -0.727 7.599 1.00 93.56 82 ASP A N 1
ATOM 655 C CA . ASP A 1 82 ? 8.599 0.099 6.689 1.00 93.56 82 ASP A CA 1
ATOM 656 C C . ASP A 1 82 ? 8.327 1.596 6.905 1.00 93.56 82 ASP A C 1
ATOM 658 O O . ASP A 1 82 ? 9.245 2.422 6.876 1.00 93.56 82 ASP A O 1
ATOM 662 N N . PHE A 1 83 ? 7.069 1.945 7.191 1.00 96.50 83 PHE A N 1
ATOM 663 C CA . PHE A 1 83 ? 6.647 3.309 7.508 1.00 96.50 83 PHE A CA 1
ATOM 664 C C . PHE A 1 83 ? 5.762 3.345 8.755 1.00 96.50 83 PHE A C 1
ATOM 666 O O . PHE A 1 83 ? 5.083 2.373 9.090 1.00 96.50 83 PHE A O 1
ATOM 673 N N . SER A 1 84 ? 5.740 4.495 9.422 1.00 95.56 84 SER A N 1
ATOM 674 C CA . SER A 1 84 ? 4.759 4.839 10.448 1.00 95.56 84 SER A CA 1
ATOM 675 C C . SER A 1 84 ? 4.061 6.146 10.090 1.00 95.56 84 SER A C 1
ATOM 677 O O . SER A 1 84 ? 4.687 7.068 9.572 1.00 95.56 84 SER A O 1
ATOM 679 N N . ILE A 1 85 ? 2.765 6.231 10.366 1.00 96.44 85 ILE A N 1
ATOM 680 C CA . ILE A 1 85 ? 1.964 7.449 10.266 1.00 96.44 85 ILE A CA 1
ATOM 681 C C . ILE A 1 85 ? 1.492 7.801 11.673 1.00 96.44 85 ILE A C 1
ATOM 683 O O . ILE A 1 85 ? 1.041 6.928 12.422 1.00 96.44 85 ILE A O 1
ATOM 687 N N . TYR A 1 86 ? 1.605 9.074 12.043 1.00 95.81 86 TYR A N 1
ATOM 688 C CA . TYR A 1 86 ? 1.056 9.561 13.300 1.00 95.81 86 TYR A CA 1
ATOM 689 C C . TYR A 1 86 ? -0.460 9.338 13.334 1.00 95.81 86 TYR A C 1
ATOM 691 O O . TYR A 1 86 ? -1.171 9.707 12.396 1.00 95.81 86 TYR A O 1
ATOM 699 N N . GLY A 1 87 ? -0.949 8.719 14.403 1.00 93.06 87 GLY A N 1
ATOM 700 C CA . GLY A 1 87 ? -2.349 8.328 14.520 1.00 93.06 87 GLY A CA 1
ATOM 701 C C . GLY A 1 87 ? -2.878 8.416 15.944 1.00 93.06 87 GLY A C 1
ATOM 702 O O . GLY A 1 87 ? -2.120 8.547 16.908 1.00 93.06 87 GLY A O 1
ATOM 703 N N . HIS A 1 88 ? -4.200 8.345 16.054 1.00 87.69 88 HIS A N 1
ATOM 704 C CA . HIS A 1 88 ? -4.937 8.325 17.306 1.00 87.69 88 HIS A CA 1
ATOM 705 C C . HIS A 1 88 ? -5.875 7.102 17.349 1.00 87.69 88 HIS A C 1
ATOM 707 O O . HIS A 1 88 ? -6.572 6.837 16.367 1.00 87.69 88 HIS A O 1
ATOM 713 N N . PRO A 1 89 ? -5.915 6.342 18.464 1.00 87.00 89 PRO A N 1
ATOM 714 C CA . PRO A 1 89 ? -5.100 6.492 19.679 1.00 87.00 89 PRO A CA 1
ATOM 715 C C . PRO A 1 89 ? -3.660 5.964 19.545 1.00 87.00 89 PRO A C 1
ATOM 717 O O . PRO A 1 89 ? -2.831 6.241 20.409 1.00 87.00 89 PRO A O 1
ATOM 720 N N . PHE A 1 90 ? -3.353 5.224 18.477 1.00 90.56 90 PHE A N 1
ATOM 721 C CA . PHE A 1 90 ? -2.029 4.654 18.216 1.00 90.56 90 PHE A CA 1
ATOM 722 C C . PHE A 1 90 ? -1.483 5.127 16.870 1.00 90.56 90 PHE A C 1
ATOM 724 O O . PHE A 1 90 ? -2.235 5.520 15.983 1.00 90.56 90 PHE A O 1
ATOM 731 N N . ASN A 1 91 ? -0.167 5.043 16.688 1.00 93.00 91 ASN A N 1
ATOM 732 C CA . ASN A 1 91 ? 0.411 5.233 15.362 1.00 93.00 91 ASN A CA 1
ATOM 733 C C . ASN A 1 91 ? 0.006 4.078 14.444 1.00 93.00 91 ASN A C 1
ATOM 735 O O . ASN A 1 91 ? -0.048 2.922 14.868 1.00 93.00 91 ASN A O 1
ATOM 739 N N . LEU A 1 92 ? -0.219 4.401 13.176 1.00 94.38 92 LEU A N 1
ATOM 740 C CA . LEU A 1 92 ? -0.512 3.429 12.137 1.00 94.38 92 LEU A CA 1
ATOM 741 C C . LEU A 1 92 ? 0.795 2.974 11.492 1.00 94.38 92 LEU A C 1
ATOM 743 O O . LEU A 1 92 ? 1.591 3.795 11.035 1.00 94.38 92 LEU A O 1
ATOM 747 N N . LEU A 1 93 ? 1.028 1.670 11.449 1.00 94.62 93 LEU A N 1
ATOM 748 C CA . LEU A 1 93 ? 2.198 1.086 10.804 1.00 94.62 93 LEU A CA 1
ATOM 749 C C . LEU A 1 93 ? 1.864 0.657 9.378 1.00 94.62 93 LEU A C 1
ATOM 751 O O . LEU A 1 93 ? 0.747 0.229 9.103 1.00 94.62 93 LEU A O 1
ATOM 755 N N . ILE A 1 94 ? 2.835 0.723 8.469 1.00 95.50 94 ILE A N 1
ATOM 756 C CA . ILE A 1 94 ? 2.693 0.188 7.112 1.00 95.50 94 ILE A CA 1
ATOM 757 C C . ILE A 1 94 ? 3.800 -0.817 6.862 1.00 95.50 94 ILE A C 1
ATOM 759 O O . ILE A 1 94 ? 4.986 -0.484 6.887 1.00 95.50 94 ILE A O 1
ATOM 763 N N . SER A 1 95 ? 3.386 -2.046 6.580 1.00 93.44 95 SER A N 1
ATOM 764 C CA . SER A 1 95 ? 4.274 -3.112 6.161 1.00 93.44 95 SER A CA 1
ATOM 765 C C . SER A 1 95 ? 4.156 -3.332 4.659 1.00 93.44 95 SER A C 1
ATOM 767 O O . SER A 1 95 ? 3.140 -3.817 4.154 1.00 93.44 95 SER A O 1
ATOM 769 N N . VAL A 1 96 ? 5.219 -2.981 3.949 1.00 94.00 96 VAL A N 1
ATOM 770 C CA . VAL A 1 96 ? 5.334 -3.037 2.499 1.00 94.00 96 VAL A CA 1
ATOM 771 C C . VAL A 1 96 ? 5.845 -4.405 2.063 1.00 94.00 96 VAL A C 1
ATOM 773 O O . VAL A 1 96 ? 6.728 -5.006 2.682 1.00 94.00 96 VAL A O 1
ATOM 776 N N . LYS A 1 97 ? 5.266 -4.949 0.995 1.00 90.88 97 LYS A N 1
ATOM 777 C CA . LYS A 1 97 ? 5.602 -6.268 0.461 1.00 90.88 97 LYS A CA 1
ATOM 778 C C . LYS A 1 97 ? 5.717 -6.240 -1.058 1.00 90.88 97 LYS A C 1
ATOM 780 O O . LYS A 1 97 ? 4.928 -5.610 -1.755 1.00 90.88 97 LYS A O 1
ATOM 785 N N . SER A 1 98 ? 6.714 -6.955 -1.570 1.00 86.94 98 SER A N 1
ATOM 786 C CA . SER A 1 98 ? 6.914 -7.122 -3.008 1.00 86.94 98 SER A CA 1
ATOM 787 C C . SER A 1 98 ? 6.098 -8.284 -3.580 1.00 86.94 98 SER A C 1
ATOM 789 O O . SER A 1 98 ? 5.488 -9.055 -2.841 1.00 86.94 98 SER A O 1
ATOM 791 N N . PHE A 1 99 ? 6.141 -8.427 -4.908 1.00 73.81 99 PHE A N 1
ATOM 792 C CA . PHE A 1 99 ? 5.346 -9.364 -5.711 1.00 73.81 99 PHE A CA 1
ATOM 793 C C . PHE A 1 99 ? 5.201 -10.783 -5.139 1.00 73.81 99 PHE A C 1
ATOM 795 O O . PHE A 1 99 ? 4.105 -11.323 -5.134 1.00 73.81 99 PHE A O 1
ATOM 802 N N . LYS A 1 100 ? 6.286 -11.388 -4.630 1.00 64.94 100 LYS A N 1
ATOM 803 C CA . LYS A 1 100 ? 6.312 -12.788 -4.155 1.00 64.94 100 LYS A CA 1
ATOM 804 C C . LYS A 1 100 ? 6.451 -12.915 -2.636 1.00 64.94 100 LYS A C 1
ATOM 806 O O . LYS A 1 100 ? 7.119 -13.834 -2.158 1.00 64.94 100 LYS A O 1
ATOM 811 N N . ALA A 1 101 ? 5.904 -11.992 -1.849 1.00 58.91 101 ALA A N 1
ATOM 812 C CA . ALA A 1 101 ? 6.031 -12.021 -0.388 1.00 58.91 101 ALA A CA 1
ATOM 813 C C . ALA A 1 101 ? 5.110 -13.061 0.303 1.00 58.91 101 ALA A C 1
ATOM 815 O O . ALA A 1 101 ? 4.448 -12.759 1.297 1.00 58.91 101 ALA A O 1
ATOM 816 N N . LYS A 1 102 ? 5.184 -14.299 -0.202 1.00 56.53 102 LYS A N 1
ATOM 817 C CA . LYS A 1 102 ? 4.401 -15.519 0.051 1.00 56.53 102 LYS A CA 1
ATOM 818 C C . LYS A 1 102 ? 4.108 -15.873 1.504 1.00 56.53 102 LYS A C 1
ATOM 820 O O . LYS A 1 102 ? 3.077 -16.463 1.775 1.00 56.53 102 LYS A O 1
ATOM 825 N N . GLU A 1 103 ? 5.001 -15.563 2.442 1.00 53.03 103 GLU A N 1
ATOM 826 C CA . GLU A 1 103 ? 4.857 -15.946 3.863 1.00 53.03 103 GLU A CA 1
ATOM 827 C C . GLU A 1 103 ? 5.159 -14.791 4.824 1.00 53.03 103 GLU A C 1
ATOM 829 O O . GLU A 1 103 ? 4.933 -14.881 6.027 1.00 53.03 103 GLU A O 1
ATOM 834 N N . ARG A 1 104 ? 5.663 -13.661 4.315 1.00 59.25 104 ARG A N 1
ATOM 835 C CA . ARG A 1 104 ? 6.221 -12.607 5.174 1.00 59.25 104 ARG A CA 1
ATOM 836 C C . ARG A 1 104 ? 5.184 -11.618 5.682 1.00 59.25 104 ARG A C 1
ATOM 838 O O . ARG A 1 104 ? 5.446 -10.932 6.665 1.00 59.25 104 ARG A O 1
ATOM 845 N N . LEU A 1 105 ? 4.012 -11.535 5.053 1.00 70.19 105 LEU A N 1
ATOM 846 C CA . LEU A 1 105 ? 2.968 -10.633 5.540 1.00 70.19 105 LEU A CA 1
ATOM 847 C C . LEU A 1 105 ? 2.418 -11.098 6.898 1.00 70.19 105 LEU A C 1
ATOM 849 O O . LEU A 1 105 ? 2.201 -10.272 7.777 1.00 70.19 105 LEU A O 1
ATOM 853 N N . ILE A 1 106 ? 2.294 -12.414 7.127 1.00 58.03 106 ILE A N 1
ATOM 854 C CA . ILE A 1 106 ? 1.710 -12.942 8.376 1.00 58.03 106 ILE A CA 1
ATOM 855 C C . ILE A 1 106 ? 2.605 -12.711 9.597 1.00 58.03 106 ILE A C 1
ATOM 857 O O . ILE A 1 106 ? 2.110 -12.677 10.720 1.00 58.03 106 ILE A O 1
ATOM 861 N N . VAL A 1 107 ? 3.914 -12.546 9.389 1.00 59.16 107 VAL A N 1
ATOM 862 C CA . VAL A 1 107 ? 4.882 -12.206 10.447 1.00 59.16 107 VAL A CA 1
ATOM 863 C C . VAL A 1 107 ? 5.078 -10.698 10.605 1.00 59.16 107 VAL A C 1
ATOM 865 O O . VAL A 1 107 ? 5.747 -10.276 11.535 1.00 59.16 107 VAL A O 1
ATOM 868 N N . SER A 1 108 ? 4.514 -9.891 9.701 1.00 64.06 108 SER A N 1
ATOM 869 C CA . SER A 1 108 ? 4.665 -8.430 9.725 1.00 64.06 108 SER A CA 1
ATOM 870 C C . SER A 1 108 ? 3.640 -7.728 10.612 1.00 64.06 108 SER A C 1
ATOM 872 O O . SER A 1 108 ? 3.845 -6.592 11.020 1.00 64.06 108 SER A O 1
ATOM 874 N N . GLY A 1 109 ? 2.518 -8.383 10.894 1.00 58.06 109 GLY A N 1
ATOM 875 C CA . GLY A 1 109 ? 1.612 -7.917 11.930 1.00 58.06 109 GLY A CA 1
ATOM 876 C C . GLY A 1 109 ? 2.160 -8.328 13.291 1.00 58.06 109 GLY A C 1
ATOM 877 O O . GLY A 1 109 ? 2.477 -9.500 13.499 1.00 58.06 109 GLY A O 1
ATOM 878 N N . SER A 1 110 ? 2.269 -7.379 14.219 1.00 60.75 110 SER A N 1
ATOM 879 C CA . SER A 1 110 ? 2.812 -7.633 15.560 1.00 60.75 110 SER A CA 1
ATOM 880 C C . SER A 1 110 ? 1.935 -8.577 16.391 1.00 60.75 110 SER A C 1
ATOM 882 O O . SER A 1 110 ? 2.388 -9.089 17.412 1.00 60.75 110 SER A O 1
ATOM 884 N N . GLY A 1 111 ? 0.668 -8.777 15.995 1.00 61.56 111 GLY A N 1
ATOM 885 C CA . GLY A 1 111 ? -0.340 -9.429 16.836 1.00 61.56 111 GLY A CA 1
ATOM 886 C C . GLY A 1 111 ? -0.695 -8.623 18.089 1.00 61.56 111 GLY A C 1
ATOM 887 O O . GLY A 1 111 ? -1.398 -9.124 18.960 1.00 61.56 111 GLY A O 1
ATOM 888 N N . ASN A 1 112 ? -0.205 -7.384 18.193 1.00 68.69 112 ASN A N 1
ATOM 889 C CA . ASN A 1 112 ? -0.516 -6.454 19.264 1.00 68.69 112 ASN A CA 1
ATOM 890 C C . ASN A 1 112 ? -1.516 -5.417 18.746 1.00 68.69 112 ASN A C 1
ATOM 892 O O . ASN A 1 112 ? -1.210 -4.680 17.808 1.00 68.69 112 ASN A O 1
ATOM 896 N N . ASN A 1 113 ? -2.712 -5.350 19.334 1.00 67.81 113 ASN A N 1
ATOM 897 C CA . ASN A 1 113 ? -3.754 -4.401 18.919 1.00 67.81 113 ASN A CA 1
ATOM 898 C C . ASN A 1 113 ? -3.339 -2.928 19.106 1.00 67.81 113 ASN A C 1
ATOM 900 O O . ASN A 1 113 ? -3.938 -2.044 18.505 1.00 67.81 113 ASN A O 1
ATOM 904 N N . LEU A 1 114 ? -2.293 -2.662 19.898 1.00 77.62 114 LEU A N 1
ATOM 905 C CA . LEU A 1 114 ? -1.697 -1.333 20.082 1.00 77.62 114 LEU A CA 1
ATOM 906 C C . LEU A 1 114 ? -0.781 -0.918 18.914 1.00 77.62 114 LEU A C 1
ATOM 908 O O . LEU A 1 114 ? -0.155 0.139 18.951 1.00 77.62 114 LEU A O 1
ATOM 912 N N . SER A 1 115 ? -0.648 -1.763 17.891 1.00 83.44 115 SER A N 1
ATOM 913 C CA . SER A 1 115 ? 0.131 -1.496 16.681 1.00 83.44 115 SER A CA 1
ATOM 914 C C . SER A 1 115 ? -0.707 -1.850 15.451 1.00 83.44 115 SER A C 1
ATOM 916 O O . SER A 1 115 ? -0.466 -2.883 14.827 1.00 83.44 115 SER A O 1
ATOM 918 N N . PRO A 1 116 ? -1.735 -1.044 15.135 1.00 91.12 116 PRO A N 1
ATOM 919 C CA . PRO A 1 116 ? -2.547 -1.258 13.948 1.00 91.12 116 PRO A CA 1
ATOM 920 C C . PRO A 1 116 ? -1.678 -1.142 12.699 1.00 91.12 116 PRO A C 1
ATOM 922 O O . PRO A 1 116 ? -0.881 -0.209 12.566 1.00 91.12 116 PRO A O 1
ATOM 925 N N . THR A 1 117 ? -1.846 -2.093 11.784 1.00 93.62 117 THR A N 1
ATOM 926 C CA . THR A 1 117 ? -0.954 -2.248 10.632 1.00 93.62 117 THR A CA 1
ATOM 927 C C . THR A 1 117 ? -1.732 -2.266 9.323 1.00 93.62 117 THR A C 1
ATOM 929 O O . THR A 1 117 ? -2.736 -2.959 9.174 1.00 93.62 117 THR A O 1
ATOM 932 N N . ILE A 1 118 ? -1.241 -1.539 8.330 1.00 95.75 118 ILE A N 1
ATOM 933 C CA . ILE A 1 118 ? -1.623 -1.701 6.933 1.00 95.75 118 ILE A CA 1
ATOM 934 C C . ILE A 1 118 ? -0.636 -2.653 6.259 1.00 95.75 118 ILE A C 1
ATOM 936 O O . ILE A 1 118 ? 0.580 -2.473 6.340 1.00 95.75 118 ILE A O 1
ATOM 940 N N . GLY A 1 119 ? -1.159 -3.648 5.549 1.00 95.00 119 GLY A N 1
ATOM 941 C CA . GLY A 1 119 ? -0.404 -4.372 4.536 1.00 95.00 119 GLY A CA 1
ATOM 942 C C . GLY A 1 119 ? -0.476 -3.605 3.223 1.00 95.00 119 GLY A C 1
ATOM 943 O O . GLY A 1 119 ? -1.565 -3.302 2.753 1.00 95.00 119 GLY A O 1
ATOM 944 N N . TRP A 1 120 ? 0.658 -3.288 2.617 1.00 96.50 120 TRP A N 1
ATOM 945 C CA . TRP A 1 120 ? 0.699 -2.659 1.298 1.00 96.50 120 TRP A CA 1
ATOM 946 C C . TRP A 1 120 ? 1.590 -3.503 0.401 1.00 96.50 120 TRP A C 1
ATOM 948 O O . TRP A 1 120 ? 2.721 -3.804 0.782 1.00 96.50 120 TRP A O 1
ATOM 958 N N . GLY A 1 121 ? 1.138 -3.920 -0.777 1.00 93.69 121 GLY A N 1
ATOM 959 C CA . GLY A 1 121 ? 2.037 -4.696 -1.620 1.00 93.69 121 GLY A CA 1
ATOM 960 C C . GLY A 1 121 ? 1.601 -4.917 -3.048 1.00 93.69 121 GLY A C 1
ATOM 961 O O . GLY A 1 121 ? 0.437 -4.775 -3.401 1.00 93.69 121 GLY A O 1
ATOM 962 N N . LEU A 1 122 ? 2.577 -5.311 -3.864 1.00 92.44 122 LEU A N 1
ATOM 963 C CA . LEU A 1 122 ? 2.417 -5.591 -5.294 1.00 92.44 122 LEU A CA 1
ATOM 964 C C . LEU A 1 122 ? 2.050 -7.061 -5.558 1.00 92.44 122 LEU A C 1
ATOM 966 O O . LEU A 1 122 ? 2.550 -7.670 -6.501 1.00 92.44 122 LEU A O 1
ATOM 970 N N . PHE A 1 123 ? 1.256 -7.653 -4.665 1.00 90.62 123 PHE A N 1
ATOM 971 C CA . PHE A 1 123 ? 0.886 -9.068 -4.685 1.00 90.62 123 PHE A CA 1
ATOM 972 C C . PHE A 1 123 ? 0.312 -9.479 -6.047 1.00 90.62 123 PHE A C 1
ATOM 974 O O . PHE A 1 123 ? -0.440 -8.718 -6.655 1.00 90.62 123 PHE A O 1
ATOM 981 N N . ASN A 1 124 ? 0.655 -10.678 -6.521 1.00 88.38 124 ASN A N 1
ATOM 982 C CA . ASN A 1 124 ? 0.298 -11.111 -7.875 1.00 88.38 124 ASN A CA 1
ATOM 983 C C . ASN A 1 124 ? -0.184 -12.566 -7.993 1.00 88.38 124 ASN A C 1
ATOM 985 O O . ASN A 1 124 ? -0.306 -13.059 -9.112 1.00 88.38 124 ASN A O 1
ATOM 989 N N . ASP A 1 125 ? -0.451 -13.233 -6.871 1.00 88.00 125 ASP A N 1
ATOM 990 C CA . ASP A 1 125 ? -0.913 -14.622 -6.826 1.00 88.00 125 ASP A CA 1
ATOM 991 C C . ASP A 1 125 ? -2.279 -14.695 -6.110 1.00 88.00 125 ASP A C 1
ATOM 993 O O . ASP A 1 125 ? -2.321 -14.493 -4.892 1.00 88.00 125 ASP A O 1
ATOM 997 N N . PRO A 1 126 ? -3.402 -14.911 -6.827 1.00 89.44 126 PRO A N 1
ATOM 998 C CA . PRO A 1 126 ? -4.742 -14.982 -6.234 1.00 89.44 126 PRO A CA 1
ATOM 999 C C . PRO A 1 126 ? -4.939 -16.189 -5.315 1.00 89.44 126 PRO A C 1
ATOM 1001 O O . PRO A 1 126 ? -5.709 -16.089 -4.356 1.00 89.44 126 PRO A O 1
ATOM 1004 N N . ASP A 1 127 ? -4.211 -17.286 -5.533 1.00 89.25 127 ASP A N 1
ATOM 1005 C CA . ASP A 1 127 ? -4.358 -18.510 -4.740 1.00 89.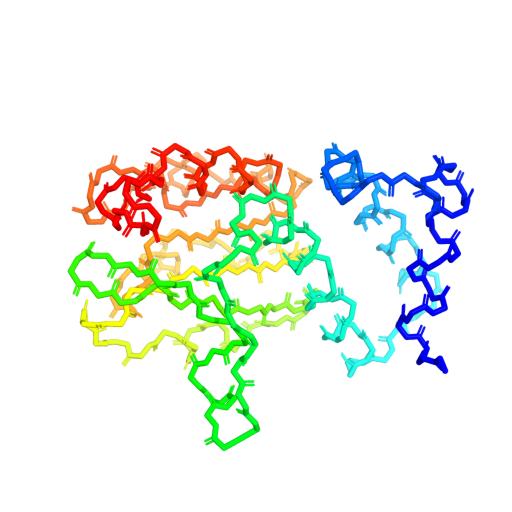25 127 ASP A CA 1
ATOM 1006 C C . ASP A 1 127 ? -3.857 -18.320 -3.294 1.00 89.25 127 ASP A C 1
ATOM 1008 O O . ASP A 1 127 ? -4.223 -19.070 -2.386 1.00 89.25 127 ASP A O 1
ATOM 1012 N N . GLU A 1 128 ? -3.075 -17.266 -3.032 1.00 85.69 128 GLU A N 1
ATOM 1013 C CA . GLU A 1 128 ? -2.635 -16.891 -1.684 1.00 85.69 128 GLU A CA 1
ATOM 1014 C C . GLU A 1 128 ? -3.735 -16.244 -0.825 1.00 85.69 128 GLU A C 1
ATOM 1016 O O . GLU A 1 128 ? -3.588 -16.150 0.396 1.00 85.69 128 GLU A O 1
ATOM 1021 N N . TRP A 1 129 ? -4.838 -15.800 -1.424 1.00 91.31 129 TRP A N 1
ATOM 1022 C CA . TRP A 1 129 ? -5.851 -14.970 -0.764 1.00 91.31 129 TRP A CA 1
ATOM 1023 C C . TRP A 1 129 ? -7.118 -15.757 -0.446 1.00 91.31 129 TRP A C 1
ATOM 1025 O O . TRP A 1 129 ? -8.236 -15.291 -0.658 1.00 91.31 129 TRP A O 1
ATOM 1035 N N . THR A 1 130 ? -6.950 -16.961 0.100 1.00 92.69 130 THR A N 1
ATOM 1036 C CA . THR A 1 130 ? -8.069 -17.752 0.624 1.00 92.69 130 THR A CA 1
ATOM 1037 C C . THR A 1 130 ? -8.688 -17.081 1.849 1.00 92.69 130 THR A C 1
ATOM 1039 O O . THR A 1 130 ? -8.005 -16.415 2.630 1.00 92.69 130 THR A O 1
ATOM 1042 N N . LEU A 1 131 ? -9.992 -17.278 2.063 1.00 94.88 131 LEU A N 1
ATOM 1043 C CA . LEU A 1 131 ? -10.716 -16.632 3.163 1.00 94.88 131 LEU A CA 1
ATOM 1044 C C . LEU A 1 131 ? -10.090 -16.912 4.537 1.00 94.88 131 LEU A C 1
ATOM 1046 O O . LEU A 1 131 ? -9.927 -15.988 5.332 1.00 94.88 131 LEU A O 1
ATOM 1050 N N . ASP A 1 132 ? -9.713 -18.160 4.812 1.00 92.44 132 ASP A N 1
ATOM 1051 C CA . ASP A 1 132 ? -9.124 -18.540 6.101 1.00 92.44 132 ASP A CA 1
ATOM 1052 C C . ASP A 1 132 ? -7.766 -17.876 6.324 1.00 92.44 132 ASP A C 1
ATOM 1054 O O . ASP A 1 132 ? -7.473 -17.370 7.412 1.00 92.44 132 ASP A O 1
ATOM 1058 N N . ARG A 1 133 ? -6.958 -17.788 5.266 1.00 91.06 133 ARG A N 1
ATOM 1059 C CA . ARG A 1 133 ? -5.683 -17.085 5.322 1.00 91.06 133 ARG A CA 1
ATOM 1060 C C . ARG A 1 133 ? -5.875 -15.587 5.518 1.00 91.06 133 ARG A C 1
ATOM 1062 O O . ARG A 1 133 ? -5.180 -15.001 6.345 1.00 91.06 133 ARG A O 1
ATOM 1069 N N . VAL A 1 134 ? -6.840 -14.966 4.845 1.00 92.75 134 VAL A N 1
ATOM 1070 C CA . VAL A 1 134 ? -7.117 -13.537 5.033 1.00 92.75 134 VAL A CA 1
ATOM 1071 C C . VAL A 1 134 ? -7.629 -13.247 6.447 1.00 92.75 134 VAL A C 1
ATOM 1073 O O . VAL A 1 134 ? -7.161 -12.298 7.077 1.00 92.75 134 VAL A O 1
ATOM 1076 N N . LYS A 1 135 ? -8.490 -14.105 7.009 1.00 92.56 135 LYS A N 1
ATOM 1077 C CA . LYS A 1 135 ? -8.906 -14.014 8.419 1.00 92.56 135 LYS A CA 1
ATOM 1078 C C . LYS A 1 135 ? -7.719 -14.081 9.380 1.00 92.56 135 LYS A C 1
ATOM 1080 O O . LYS A 1 135 ? -7.724 -13.377 10.385 1.00 92.56 135 LYS A O 1
ATOM 1085 N N . SER A 1 136 ? -6.681 -14.863 9.072 1.00 90.88 136 SER A N 1
ATOM 1086 C CA . SER A 1 136 ? -5.478 -14.937 9.913 1.00 90.88 136 SER A CA 1
ATOM 1087 C C . SER A 1 136 ? -4.772 -13.581 10.086 1.00 90.88 136 SER A C 1
ATOM 1089 O O . SER A 1 136 ? -4.236 -13.307 11.159 1.00 90.88 136 SER A O 1
ATOM 1091 N N . TYR A 1 137 ? -4.826 -12.695 9.081 1.00 91.50 137 TYR A N 1
ATOM 1092 C CA . TYR A 1 137 ? -4.230 -11.359 9.169 1.00 91.50 137 TYR A CA 1
ATOM 1093 C C . TYR A 1 137 ? -4.988 -10.433 10.130 1.00 91.50 137 TYR A C 1
ATOM 1095 O O . TYR A 1 137 ? -4.355 -9.604 10.783 1.00 91.50 137 TYR A O 1
ATOM 1103 N N . LEU A 1 138 ? -6.304 -10.604 10.298 1.00 89.12 138 LEU A N 1
ATOM 1104 C CA . LEU A 1 138 ? -7.080 -9.839 11.286 1.00 89.12 138 LEU A CA 1
ATOM 1105 C C . LEU A 1 138 ? -6.569 -10.086 12.713 1.00 89.12 138 LEU A C 1
ATOM 1107 O O . LEU A 1 138 ? -6.416 -9.147 13.488 1.00 89.12 138 LEU A O 1
ATOM 1111 N N . TYR A 1 139 ? -6.204 -11.332 13.037 1.00 85.44 139 TYR A N 1
ATOM 1112 C CA . TYR A 1 139 ? -5.609 -11.688 14.335 1.00 85.44 139 TYR A CA 1
ATOM 1113 C C . TYR A 1 139 ? -4.175 -11.170 14.523 1.00 85.44 139 TYR A C 1
ATOM 1115 O O . TYR A 1 139 ? -3.596 -11.310 15.598 1.00 85.44 139 TYR A O 1
ATOM 1123 N N . ARG A 1 140 ? -3.577 -10.588 13.479 1.00 86.19 140 ARG A N 1
ATOM 1124 C CA . ARG A 1 140 ? -2.227 -10.012 13.491 1.00 86.19 140 ARG A CA 1
ATOM 1125 C C . ARG A 1 140 ? -2.242 -8.480 13.547 1.00 86.19 140 ARG A C 1
ATOM 1127 O O . ARG A 1 140 ? -1.217 -7.864 13.265 1.00 86.19 140 ARG A O 1
ATOM 1134 N N . SER A 1 141 ? -3.377 -7.884 13.918 1.00 84.75 141 SER A N 1
ATOM 1135 C CA . SER A 1 141 ? -3.592 -6.429 14.019 1.00 84.75 141 SER A CA 1
ATOM 1136 C C . SER A 1 141 ? -3.566 -5.681 12.690 1.00 84.75 141 SER A C 1
ATOM 1138 O O . SER A 1 141 ? -3.426 -4.454 12.669 1.00 84.75 141 SER A O 1
ATOM 1140 N N . PHE A 1 142 ? -3.708 -6.386 11.565 1.00 92.81 142 PHE A N 1
ATOM 1141 C CA . PHE A 1 142 ? -3.922 -5.691 10.308 1.00 92.81 142 PHE A CA 1
ATOM 1142 C C . PHE A 1 142 ? -5.300 -5.026 10.322 1.00 92.81 142 PHE A C 1
ATOM 1144 O O . PHE A 1 142 ? -6.303 -5.661 10.649 1.00 92.81 142 PHE A O 1
ATOM 1151 N N . VAL A 1 143 ? -5.350 -3.757 9.925 1.00 94.62 143 VAL A N 1
ATOM 1152 C CA . VAL A 1 143 ? -6.594 -2.990 9.769 1.00 94.62 143 VAL A CA 1
ATOM 1153 C C . VAL A 1 143 ? -7.014 -2.880 8.306 1.00 94.62 143 VAL A C 1
ATOM 1155 O O . VAL A 1 143 ? -8.204 -2.809 8.021 1.00 94.62 143 VAL A O 1
ATOM 1158 N N . ALA A 1 144 ? -6.069 -2.947 7.370 1.00 96.62 144 ALA A N 1
ATOM 1159 C CA . ALA A 1 144 ? -6.352 -3.037 5.943 1.00 96.62 144 ALA A CA 1
ATOM 1160 C C . ALA A 1 144 ? -5.184 -3.688 5.196 1.00 96.62 144 ALA A C 1
ATOM 1162 O O . ALA A 1 144 ? -4.037 -3.644 5.650 1.00 96.62 144 ALA A O 1
ATOM 1163 N N . ILE A 1 145 ? -5.468 -4.262 4.031 1.00 96.44 145 ILE A N 1
ATOM 1164 C CA . ILE A 1 145 ? -4.465 -4.741 3.087 1.00 96.44 145 ILE A CA 1
ATOM 1165 C C . ILE A 1 145 ? -4.783 -4.184 1.698 1.00 96.44 145 ILE A C 1
ATOM 1167 O O . ILE A 1 145 ? -5.843 -4.468 1.144 1.00 96.44 145 ILE A O 1
ATOM 1171 N N . TYR A 1 146 ? -3.844 -3.426 1.136 1.00 97.50 146 TYR A N 1
ATOM 1172 C CA . TYR A 1 146 ? -3.922 -2.847 -0.202 1.00 97.50 146 TYR A CA 1
ATOM 1173 C C . TYR A 1 146 ? -3.129 -3.693 -1.196 1.00 97.50 146 TYR A C 1
ATOM 1175 O O . TYR A 1 146 ? -1.973 -4.051 -0.942 1.00 97.50 146 TYR A O 1
ATOM 1183 N N . MET A 1 147 ? -3.748 -3.988 -2.336 1.00 95.62 147 MET A N 1
ATOM 1184 C CA . MET A 1 147 ? -3.193 -4.830 -3.395 1.00 95.62 147 MET A CA 1
ATOM 1185 C C . MET A 1 147 ? -3.613 -4.346 -4.791 1.00 95.62 147 MET A C 1
ATOM 1187 O O . MET A 1 147 ? -4.587 -3.600 -4.892 1.00 95.62 147 MET A O 1
ATOM 1191 N N . PRO A 1 148 ? -2.906 -4.728 -5.869 1.00 95.00 148 PRO A N 1
ATOM 1192 C CA . PRO A 1 148 ? -3.215 -4.241 -7.211 1.00 95.00 148 PRO A CA 1
ATOM 1193 C C . PRO A 1 148 ? -4.636 -4.614 -7.642 1.00 95.00 148 PRO A C 1
ATOM 1195 O O . PRO A 1 148 ? -5.090 -5.729 -7.367 1.00 95.00 148 PRO A O 1
ATOM 1198 N N . ILE A 1 149 ? -5.316 -3.731 -8.381 1.00 95.12 149 ILE A N 1
ATOM 1199 C CA . ILE A 1 149 ? -6.685 -3.982 -8.864 1.00 95.12 149 ILE A CA 1
ATOM 1200 C C . ILE A 1 149 ? -6.799 -5.276 -9.688 1.00 95.12 149 ILE A C 1
ATOM 1202 O O . ILE A 1 149 ? -7.805 -5.988 -9.619 1.00 95.12 149 ILE A O 1
ATOM 1206 N N . SER A 1 150 ? -5.741 -5.614 -10.431 1.00 92.50 150 SER A N 1
ATOM 1207 C CA . SER A 1 150 ? -5.656 -6.834 -11.234 1.00 92.50 150 SER A CA 1
ATOM 1208 C C . SER A 1 150 ? -5.753 -8.093 -10.375 1.00 92.50 150 SER A C 1
ATOM 1210 O O . SER A 1 150 ? -6.391 -9.049 -10.795 1.00 92.50 150 SER A O 1
ATOM 1212 N N . LEU A 1 151 ? -5.193 -8.087 -9.163 1.00 93.12 151 LEU A N 1
ATOM 1213 C CA . LEU A 1 151 ? -5.351 -9.165 -8.189 1.00 93.12 151 LEU A CA 1
ATOM 1214 C C . LEU A 1 151 ? -6.692 -9.064 -7.459 1.00 93.12 151 LEU A C 1
ATOM 1216 O O . LEU A 1 151 ? -7.410 -10.056 -7.365 1.00 93.12 151 LEU A O 1
ATOM 1220 N N . TYR A 1 152 ? -7.043 -7.871 -6.966 1.00 95.12 152 TYR A N 1
ATOM 1221 C CA . TYR A 1 152 ? -8.265 -7.637 -6.192 1.00 95.12 152 TYR A CA 1
ATOM 1222 C C . TYR A 1 152 ? -9.507 -8.185 -6.905 1.00 95.12 152 TYR A C 1
ATOM 1224 O O . TYR A 1 152 ? -10.320 -8.878 -6.301 1.00 95.12 152 TYR A O 1
ATOM 1232 N N . THR A 1 153 ? -9.634 -7.924 -8.208 1.00 95.38 153 THR A N 1
ATOM 1233 C CA . THR A 1 153 ? -10.783 -8.353 -9.026 1.00 95.38 153 THR A CA 1
ATOM 1234 C C . THR A 1 153 ? -10.882 -9.867 -9.230 1.00 95.38 153 THR A C 1
ATOM 1236 O O . THR A 1 153 ? -11.972 -10.360 -9.512 1.00 95.38 153 THR A O 1
ATOM 1239 N N . GLN A 1 154 ? -9.790 -10.610 -9.035 1.00 95.69 154 GLN A N 1
ATOM 1240 C CA . GLN A 1 154 ? -9.763 -12.075 -9.119 1.00 95.69 154 GLN A CA 1
ATOM 1241 C C . GLN A 1 154 ? -10.174 -12.751 -7.803 1.00 95.69 154 GLN A C 1
ATOM 1243 O O . GLN A 1 154 ? -10.433 -13.953 -7.780 1.00 95.69 154 GLN A O 1
ATOM 1248 N N . LEU A 1 155 ? -10.250 -12.002 -6.699 1.00 95.31 155 LEU A N 1
ATOM 1249 C CA . LEU A 1 155 ? -10.555 -12.570 -5.392 1.00 95.31 155 LEU A CA 1
ATOM 1250 C C . LEU A 1 155 ? -12.021 -12.988 -5.262 1.00 95.31 155 LEU A C 1
ATOM 1252 O O . LEU A 1 155 ? -12.952 -12.274 -5.662 1.00 95.31 155 LEU A O 1
ATOM 1256 N N . ALA A 1 156 ? -12.22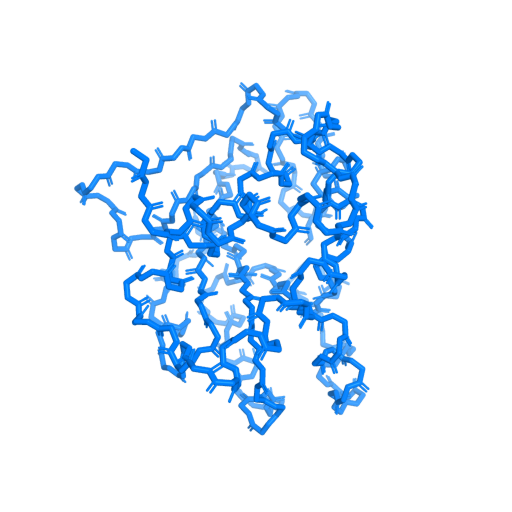8 -14.121 -4.589 1.00 96.06 156 ALA A N 1
ATOM 1257 C CA . ALA A 1 156 ? -13.553 -14.599 -4.225 1.00 96.06 156 ALA A CA 1
ATOM 1258 C C . ALA A 1 156 ? -14.325 -13.529 -3.431 1.00 96.06 156 ALA A C 1
ATOM 1260 O O . ALA A 1 156 ? -13.769 -12.843 -2.571 1.00 96.06 156 ALA A O 1
ATOM 1261 N N . GLN A 1 157 ? -15.629 -13.404 -3.692 1.00 96.44 157 GLN A N 1
ATOM 1262 C CA . GLN A 1 157 ? -16.486 -12.399 -3.053 1.00 96.44 157 GLN A CA 1
ATOM 1263 C C . GLN A 1 157 ? -16.384 -12.385 -1.511 1.00 96.44 157 GLN A C 1
ATOM 1265 O O . GLN A 1 157 ? -16.182 -11.299 -0.969 1.00 96.44 157 GLN A O 1
ATOM 1270 N N . PRO A 1 158 ? -16.383 -13.532 -0.793 1.00 97.38 158 PRO A N 1
ATOM 1271 C CA . PRO A 1 158 ? -16.241 -13.527 0.667 1.00 97.38 158 PRO A CA 1
ATOM 1272 C C . PRO A 1 158 ? -14.935 -12.904 1.177 1.00 97.38 158 PRO A C 1
ATOM 1274 O O . PRO A 1 158 ? -14.885 -12.408 2.298 1.00 97.38 158 PRO A O 1
ATOM 1277 N N . VAL A 1 159 ? -13.869 -12.933 0.372 1.00 96.56 159 VAL A N 1
ATOM 1278 C CA . VAL A 1 159 ? -12.581 -12.312 0.708 1.00 96.56 159 VAL A CA 1
ATOM 1279 C C . VAL A 1 159 ? -12.664 -10.798 0.535 1.00 96.56 159 VAL A C 1
ATOM 1281 O O . VAL A 1 159 ? -12.208 -10.055 1.402 1.00 96.56 159 VAL A O 1
ATOM 1284 N N . ARG A 1 160 ? -13.285 -10.338 -0.559 1.00 96.69 160 ARG A N 1
ATOM 1285 C CA . ARG A 1 160 ? -13.474 -8.908 -0.852 1.00 96.69 160 ARG A CA 1
ATOM 1286 C C . ARG A 1 160 ? -14.435 -8.221 0.115 1.00 96.69 160 ARG A C 1
ATOM 1288 O O . ARG A 1 160 ? -14.269 -7.038 0.380 1.00 96.69 160 ARG A O 1
ATOM 1295 N N . GLU A 1 161 ? -15.418 -8.951 0.633 1.00 97.12 161 GLU A N 1
ATOM 1296 C CA . GLU A 1 161 ? -16.429 -8.443 1.571 1.00 97.12 161 GLU A CA 1
ATOM 1297 C C . GLU A 1 161 ? -16.029 -8.585 3.046 1.00 97.12 161 GLU A C 1
ATOM 1299 O O . GLU A 1 161 ? -16.743 -8.095 3.926 1.00 97.12 161 GLU A O 1
ATOM 1304 N N . LEU A 1 162 ? -14.899 -9.241 3.338 1.00 97.44 162 LEU A N 1
ATOM 1305 C CA . LEU A 1 162 ? -14.414 -9.384 4.704 1.00 97.44 162 LEU A CA 1
ATOM 1306 C C . LEU A 1 162 ? -14.155 -8.002 5.311 1.00 97.44 162 LEU A C 1
ATOM 1308 O O . LEU A 1 162 ? -13.490 -7.158 4.709 1.00 97.44 162 LEU A O 1
ATOM 1312 N N . LYS A 1 163 ? -14.660 -7.784 6.526 1.00 97.44 163 LYS A N 1
ATOM 1313 C CA . LYS A 1 163 ? -14.504 -6.529 7.263 1.00 97.44 163 LYS A CA 1
ATOM 1314 C C . LYS A 1 163 ? -13.442 -6.644 8.349 1.00 97.44 163 LYS A C 1
ATOM 1316 O O . LYS A 1 163 ? -13.246 -7.715 8.923 1.00 97.44 163 LYS A O 1
ATOM 1321 N N . ASN A 1 164 ? -12.776 -5.531 8.630 1.00 94.62 164 ASN A N 1
ATOM 1322 C CA . ASN A 1 164 ? -11.893 -5.388 9.776 1.00 94.62 164 ASN A CA 1
ATOM 1323 C C . ASN A 1 164 ? -12.695 -5.192 11.077 1.00 94.62 164 ASN A C 1
ATOM 1325 O O . ASN A 1 164 ? -13.927 -5.133 11.070 1.00 94.62 164 ASN A O 1
ATOM 1329 N N . ILE A 1 165 ? -11.986 -5.061 12.200 1.00 90.38 165 ILE A N 1
ATOM 1330 C CA . ILE A 1 165 ? -12.589 -4.857 13.528 1.00 90.38 165 ILE A CA 1
ATOM 1331 C C . ILE A 1 165 ? -13.421 -3.566 13.646 1.00 90.38 165 ILE A C 1
ATOM 1333 O O . ILE A 1 165 ? -14.268 -3.476 14.528 1.00 90.38 165 ILE A O 1
ATOM 1337 N N . ASN A 1 166 ? -13.215 -2.601 12.745 1.00 91.81 166 ASN A N 1
ATOM 1338 C CA . ASN A 1 166 ? -13.926 -1.321 12.700 1.00 91.81 166 ASN A CA 1
ATOM 1339 C C . ASN A 1 166 ? -15.123 -1.345 11.730 1.00 91.81 166 ASN A C 1
ATOM 1341 O O . ASN A 1 166 ? -15.817 -0.346 11.573 1.00 91.81 166 ASN A O 1
ATOM 1345 N N . GLY A 1 167 ? -15.383 -2.474 11.060 1.00 94.81 167 GLY A N 1
ATOM 1346 C CA . GLY A 1 167 ? -16.478 -2.615 10.099 1.00 94.81 167 GLY A CA 1
ATOM 1347 C C . GLY A 1 167 ? -16.171 -2.117 8.680 1.00 94.81 167 GLY A C 1
ATOM 1348 O O . GLY A 1 167 ? -17.064 -2.169 7.827 1.00 94.81 167 GLY A O 1
ATOM 1349 N N . ASN A 1 168 ? -14.933 -1.699 8.401 1.00 96.19 168 ASN A N 1
ATOM 1350 C CA . ASN A 1 168 ? -14.472 -1.290 7.070 1.00 96.19 168 ASN A CA 1
ATOM 1351 C C . ASN A 1 168 ? -13.976 -2.501 6.267 1.00 96.19 168 ASN A C 1
ATOM 1353 O O . ASN A 1 168 ? -13.567 -3.505 6.847 1.00 96.19 168 ASN A O 1
ATOM 1357 N N . LEU A 1 169 ? -13.988 -2.422 4.930 1.00 97.44 169 LEU A N 1
ATOM 1358 C CA . LEU A 1 169 ? -13.480 -3.506 4.075 1.00 97.44 169 LEU A CA 1
ATOM 1359 C C . LEU A 1 169 ? -12.010 -3.792 4.386 1.00 97.44 169 LEU A C 1
ATOM 1361 O O . LEU A 1 169 ? -11.196 -2.879 4.454 1.00 97.44 169 LEU A O 1
ATOM 1365 N N . PHE A 1 170 ? -11.650 -5.052 4.583 1.00 97.44 170 PHE A N 1
ATOM 1366 C CA . PHE A 1 170 ? -10.300 -5.409 4.997 1.00 97.44 170 PHE A CA 1
ATOM 1367 C C . PHE A 1 170 ? -9.322 -5.460 3.819 1.00 97.44 170 PHE A C 1
ATOM 1369 O O . PHE A 1 170 ? -8.198 -4.975 3.925 1.00 97.44 170 PHE A O 1
ATOM 1376 N N . ILE A 1 171 ? -9.763 -6.007 2.688 1.00 96.94 171 ILE A N 1
ATOM 1377 C CA . ILE A 1 171 ? -8.989 -6.069 1.447 1.00 96.94 171 ILE A CA 1
ATOM 1378 C C . ILE A 1 171 ? -9.406 -4.923 0.522 1.00 96.94 171 ILE A C 1
ATOM 1380 O O . ILE A 1 171 ? -10.599 -4.717 0.296 1.00 96.94 171 ILE A O 1
ATOM 1384 N N . ARG A 1 172 ? -8.433 -4.183 -0.018 1.00 97.25 172 ARG A N 1
ATOM 1385 C CA . ARG A 1 172 ? -8.659 -2.966 -0.815 1.00 97.25 172 ARG A CA 1
ATOM 1386 C C . ARG A 1 172 ? -7.743 -2.891 -2.029 1.00 97.25 172 ARG A C 1
ATOM 1388 O O . ARG A 1 172 ? -6.648 -3.451 -2.034 1.00 97.25 172 ARG A O 1
ATOM 1395 N N . ASP A 1 173 ? -8.186 -2.151 -3.039 1.00 96.38 173 ASP A N 1
ATOM 1396 C CA . ASP A 1 173 ? -7.353 -1.750 -4.174 1.00 96.38 173 ASP A CA 1
ATOM 1397 C C . ASP A 1 173 ? -6.325 -0.692 -3.738 1.00 96.38 173 ASP A C 1
ATOM 1399 O O . ASP A 1 173 ? -6.672 0.246 -3.017 1.00 96.38 173 ASP A O 1
ATOM 1403 N N . LEU A 1 174 ? -5.081 -0.805 -4.216 1.00 97.00 174 LEU A N 1
ATOM 1404 C CA . LEU A 1 174 ? -4.050 0.233 -4.106 1.00 97.00 174 LEU A CA 1
ATOM 1405 C C . LEU A 1 174 ? -4.566 1.614 -4.521 1.00 97.00 174 LEU A C 1
ATOM 1407 O O . LEU A 1 174 ? -4.208 2.598 -3.879 1.00 97.00 174 LEU A O 1
ATOM 1411 N N . GLY A 1 175 ? -5.429 1.697 -5.538 1.00 96.94 175 GLY A N 1
ATOM 1412 C CA . GLY A 1 175 ? -6.019 2.959 -5.996 1.00 96.94 175 GLY A CA 1
ATOM 1413 C C . GLY A 1 175 ? -6.776 3.739 -4.910 1.00 96.94 175 GLY A C 1
ATOM 1414 O O . GLY A 1 175 ? -6.862 4.962 -4.986 1.00 96.94 175 GLY A O 1
ATOM 1415 N N . LEU A 1 176 ? -7.266 3.067 -3.863 1.00 97.50 176 LEU A N 1
ATOM 1416 C CA . LEU A 1 176 ? -7.999 3.695 -2.757 1.00 97.50 176 LEU A CA 1
ATOM 1417 C C . LEU A 1 176 ? -7.091 4.216 -1.633 1.00 97.50 176 LEU A C 1
ATOM 1419 O O . LEU A 1 176 ? -7.552 4.967 -0.778 1.00 97.50 176 LEU A O 1
ATOM 1423 N N . PHE A 1 177 ? -5.801 3.867 -1.630 1.00 98.31 177 PHE A N 1
ATOM 1424 C CA . PHE A 1 177 ? -4.897 4.127 -0.505 1.00 98.31 177 PHE A CA 1
ATOM 1425 C C 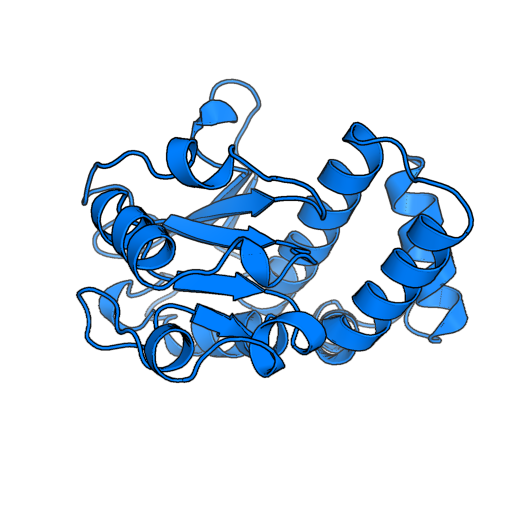. PHE A 1 177 ? -4.813 5.609 -0.111 1.00 98.31 177 PHE A C 1
ATOM 1427 O O . PHE A 1 177 ? -4.927 5.942 1.067 1.00 98.31 177 PHE A O 1
ATOM 1434 N N . ILE A 1 178 ? -4.665 6.518 -1.084 1.00 97.88 178 ILE A N 1
ATOM 1435 C CA . ILE A 1 178 ? -4.611 7.965 -0.808 1.00 97.88 178 ILE A CA 1
ATOM 1436 C C . ILE A 1 178 ? -5.938 8.464 -0.239 1.00 97.88 178 ILE A C 1
ATOM 1438 O O . ILE A 1 178 ? -5.948 9.238 0.721 1.00 97.88 178 ILE A O 1
ATOM 1442 N N . GLN A 1 179 ? -7.053 8.047 -0.841 1.00 97.38 179 GLN A N 1
ATOM 1443 C CA . GLN A 1 179 ? -8.382 8.487 -0.432 1.00 97.38 179 GLN A CA 1
ATOM 1444 C C . GLN A 1 179 ? -8.690 8.037 0.997 1.00 97.38 179 GLN A C 1
ATOM 1446 O O . GLN A 1 179 ? -9.169 8.845 1.791 1.00 97.38 179 GLN A O 1
ATOM 1451 N N . ASP A 1 180 ? -8.369 6.790 1.334 1.00 97.50 180 ASP A N 1
ATOM 1452 C CA . ASP A 1 180 ? -8.592 6.228 2.664 1.00 97.50 180 ASP A CA 1
ATOM 1453 C C . ASP A 1 180 ? -7.760 6.954 3.725 1.00 97.50 180 ASP A C 1
ATOM 1455 O O . ASP A 1 180 ? -8.302 7.378 4.746 1.00 97.50 180 ASP A O 1
ATOM 1459 N N . LEU A 1 181 ? -6.469 7.198 3.463 1.00 97.69 181 LEU A N 1
ATOM 1460 C CA . LEU A 1 181 ? -5.619 7.960 4.383 1.00 97.69 181 LEU A CA 1
ATOM 1461 C C . LEU A 1 181 ? -6.126 9.393 4.590 1.00 97.69 181 LEU A C 1
ATOM 1463 O O . LEU A 1 181 ? -6.185 9.869 5.724 1.00 97.69 181 LEU A O 1
ATOM 1467 N N . ARG A 1 182 ? -6.529 10.086 3.517 1.00 97.06 182 ARG A N 1
ATOM 1468 C CA . ARG A 1 182 ? -7.079 11.449 3.609 1.00 97.06 182 ARG A CA 1
ATOM 1469 C C . ARG A 1 182 ? -8.396 11.470 4.377 1.00 97.06 182 ARG A C 1
ATOM 1471 O O . ARG A 1 182 ? -8.573 12.318 5.244 1.00 97.06 182 ARG A O 1
ATOM 1478 N N . LYS A 1 183 ? -9.297 10.524 4.100 1.00 96.56 183 LYS A N 1
ATOM 1479 C CA . LYS A 1 183 ? -10.588 10.401 4.789 1.00 96.56 183 LYS A CA 1
ATOM 1480 C C . LYS A 1 183 ? -10.410 10.133 6.283 1.00 96.56 183 LYS A C 1
ATOM 1482 O O . LYS A 1 183 ? -11.164 10.672 7.086 1.00 96.56 183 LYS A O 1
ATOM 1487 N N . ALA A 1 184 ? -9.416 9.330 6.648 1.00 96.38 184 ALA A N 1
ATOM 1488 C CA . ALA A 1 184 ? -9.098 9.030 8.036 1.00 96.38 184 ALA A CA 1
ATOM 1489 C C . ALA A 1 184 ? -8.282 10.134 8.732 1.00 96.38 184 ALA A C 1
ATOM 1491 O O . ALA A 1 184 ? -8.068 10.062 9.939 1.00 96.38 184 ALA A O 1
ATOM 1492 N N . THR A 1 185 ? -7.814 11.159 8.013 1.00 96.81 185 THR A N 1
ATOM 1493 C CA . THR A 1 185 ? -7.022 12.236 8.613 1.00 96.81 185 THR A CA 1
ATOM 1494 C C . THR A 1 185 ? -7.912 13.202 9.396 1.00 96.81 185 THR A C 1
ATOM 1496 O O . THR A 1 185 ? -8.778 13.870 8.836 1.00 96.81 185 THR A O 1
ATOM 1499 N N . GLN A 1 186 ? -7.642 13.340 10.692 1.00 91.75 186 GLN A N 1
ATOM 1500 C CA . GLN A 1 186 ? -8.257 14.309 11.597 1.00 91.75 186 GLN A CA 1
ATOM 1501 C C . GLN A 1 186 ? -7.1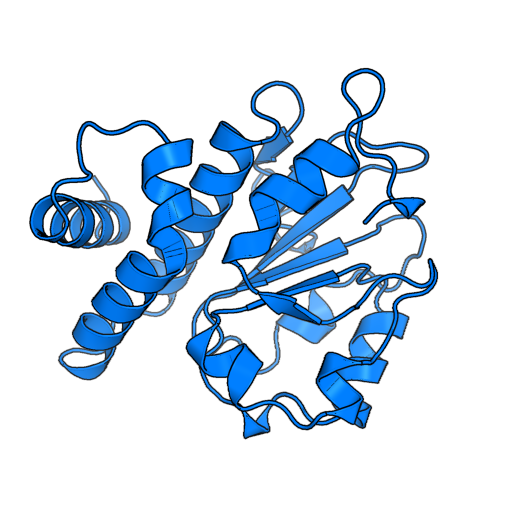56 15.017 12.396 1.00 91.75 186 GLN A C 1
ATOM 1503 O O . GLN A 1 186 ? -6.303 14.369 13.002 1.00 91.75 186 GLN A O 1
ATOM 1508 N N . ASN A 1 187 ? -7.151 16.355 12.403 1.00 89.31 187 ASN A N 1
ATOM 1509 C CA . ASN A 1 187 ? -6.192 17.167 13.170 1.00 89.31 187 ASN A CA 1
ATOM 1510 C C . ASN A 1 187 ? -4.711 16.754 12.973 1.00 89.31 187 ASN A C 1
ATOM 1512 O O . ASN A 1 187 ? -3.959 16.661 13.939 1.00 89.31 187 ASN A O 1
ATOM 1516 N N . ASN A 1 188 ? -4.292 16.500 11.724 1.00 89.56 188 ASN A N 1
ATOM 1517 C CA . ASN A 1 188 ? -2.945 16.019 11.361 1.00 89.56 188 ASN A CA 1
ATOM 1518 C C . ASN A 1 188 ? -2.552 14.661 11.978 1.00 89.56 188 ASN A C 1
ATOM 1520 O O . ASN A 1 188 ? -1.375 14.403 12.223 1.00 89.56 188 ASN A O 1
ATOM 1524 N N . SER A 1 189 ? -3.530 13.790 12.219 1.00 93.94 189 SER A N 1
ATOM 1525 C CA . SER A 1 189 ? -3.337 12.409 12.664 1.00 93.94 189 SER A CA 1
ATOM 1526 C C . SER A 1 189 ? -4.321 11.481 11.957 1.00 93.94 189 SER A C 1
ATOM 1528 O O . SER A 1 189 ? -5.380 11.929 11.523 1.00 93.94 189 SER A O 1
ATOM 1530 N N . ILE A 1 190 ? -3.993 10.197 11.827 1.00 95.50 190 ILE A N 1
ATOM 1531 C CA . ILE A 1 190 ? -4.941 9.189 11.336 1.00 95.50 190 ILE A CA 1
ATOM 1532 C C . ILE A 1 190 ? -5.840 8.698 12.472 1.00 95.50 190 ILE A C 1
ATOM 1534 O O . ILE A 1 190 ? -5.349 8.160 13.464 1.00 95.50 190 ILE A O 1
ATOM 1538 N N . ASP A 1 191 ? -7.152 8.808 12.288 1.00 94.88 191 ASP A N 1
ATOM 1539 C CA . ASP A 1 191 ? -8.145 8.038 13.031 1.00 94.88 191 ASP A CA 1
ATOM 1540 C C . ASP A 1 191 ? -8.194 6.609 12.475 1.00 94.88 191 ASP A C 1
ATOM 1542 O O . ASP A 1 191 ? -8.727 6.343 11.396 1.00 94.88 191 ASP A O 1
ATOM 1546 N N . ILE A 1 192 ? -7.630 5.669 13.231 1.00 91.12 192 ILE A N 1
ATOM 1547 C CA . ILE A 1 192 ? -7.530 4.260 12.830 1.00 91.12 192 ILE A CA 1
ATOM 1548 C C . ILE A 1 192 ? -8.911 3.616 12.656 1.00 91.12 192 ILE A C 1
ATOM 1550 O O . ILE A 1 192 ? -9.043 2.680 11.870 1.00 91.12 192 ILE A O 1
ATOM 1554 N N . SER A 1 193 ? -9.944 4.098 13.355 1.00 91.19 193 SER A N 1
ATOM 1555 C CA . SER A 1 193 ? -11.302 3.555 13.218 1.00 91.19 193 SER A CA 1
ATOM 1556 C C . SER A 1 193 ? -11.923 3.860 11.851 1.00 91.19 193 SER A C 1
ATOM 1558 O O . SER A 1 193 ? -12.785 3.123 11.372 1.00 91.19 193 SER A O 1
ATOM 1560 N N . SER A 1 194 ? -11.421 4.907 11.194 1.00 92.25 194 SER A N 1
ATOM 1561 C CA . SER A 1 194 ? -11.808 5.326 9.849 1.00 92.25 194 SER A CA 1
ATOM 1562 C C . SER A 1 194 ? -10.999 4.640 8.744 1.00 92.25 194 SER A C 1
ATOM 1564 O O . SER A 1 194 ? -11.322 4.823 7.567 1.00 92.25 194 SER A O 1
ATOM 1566 N N . ILE A 1 195 ? -9.971 3.859 9.113 1.00 90.69 195 ILE A N 1
ATOM 1567 C CA . ILE A 1 195 ? -9.278 2.949 8.198 1.00 90.69 195 ILE A CA 1
ATOM 1568 C C . ILE A 1 195 ? -10.118 1.700 8.063 1.00 90.69 195 ILE A C 1
ATOM 1570 O O . ILE A 1 195 ? -10.306 0.881 8.994 1.00 90.69 195 ILE A O 1
#